Protein AF-A0A2N4X3F3-F1 (afdb_monomer)

Solvent-accessible surface area (backbone atoms only — not comparable to full-atom values): 10655 Å² total; per-residue (Å²): 96,74,66,53,30,53,47,54,53,45,31,63,73,73,42,56,70,71,59,26,48,58,53,49,62,61,39,49,72,45,78,45,81,55,84,56,32,36,39,39,33,27,33,58,59,38,48,22,66,72,35,61,45,91,60,77,89,58,96,71,61,59,76,45,78,48,76,43,62,30,48,74,45,71,59,85,96,44,82,40,84,42,68,65,48,93,80,38,73,82,55,69,30,78,59,50,62,68,52,47,48,50,54,54,51,6,47,50,48,42,50,54,46,68,78,37,74,93,54,52,68,61,54,52,9,61,76,68,77,43,56,47,72,59,47,53,43,27,42,56,59,50,63,56,44,70,66,58,54,51,25,43,70,59,14,59,54,52,90,85,72,44,64,67,57,65,67,66,49,88,76,57,88,51,51,71,56,37,25,55,76,68,62,73,105

Mean predicted aligned error: 14.97 Å

Nearest PDB structures (foldseek):
  7ol9-assembly1_A  TM=6.732E-01  e=1.897E-01  Bacillus subtilis subsp. subtilis str. 168
  7ng0-assembly1_A-2  TM=6.731E-01  e=3.148E-01  Geobacillus thermoleovorans CCB_US3_UF5
  6jsd-assembly1_B  TM=4.118E-01  e=6.546E-01  Corynebacterium glutamicum ATCC 13032

pLDDT: mean 80.9, std 14.33, range [41.62, 96.62]

Foldseek 3Di:
DVVQLVVLVVCCVPNDPVSVVVLVVQFFPDWDDDQFKIKTKGWPVSSCVSSVHPDDPDVCTDIDIDMFTWHFADDDPDTDIHTQDPVRVQVLAPQPVVLLVLLVVLLVLVVLCVVCVPDDLCRSCVVVVHDSLQSVLSPLSPLADVVQNVCNRSRNFDRPQDPCLSSVDPRDNDNVVNCVSRVND

Secondary structure (DSSP, 8-state):
-HHHHHHHHHHHHHS-HHHHHHHHHHH-SEEEE-SSEEEEEEEHHHHHHHHT------S---EEEEEEE-EEEEETTEEEEE---TTGGG--S---HHHHHHHHHHHHHHHHHHH-TTS-HHHHHHHTT--HHHHHHHHHHTT--HHHHHHHHTT-PPTT--HHHHHHS---SSHHHHHHHHT--

Sequence (185 aa):
MLYDAVRHANELRTGRPAQRLSLIVKLVERIELGAEDIRIRTSTSRLAATFDLEAASDAKSEPIDLTCPSTKVWHGRQLRLVIPGPVARAQLGHRDLKLINLIREAHAARRLAIVNPDKTISDLARMSGRCRNRLARYLKVSSLAPDIVTAILQGRQPIGFSITQLLGANLPLCWQEQRRLLGFA

Structure (mmCIF, N/CA/C/O backbone):
data_AF-A0A2N4X3F3-F1
#
_entry.id   AF-A0A2N4X3F3-F1
#
loop_
_atom_site.group_PDB
_atom_site.id
_atom_site.type_symbol
_atom_site.label_atom_id
_atom_site.label_alt_id
_atom_site.label_comp_id
_atom_site.label_asym_id
_atom_site.label_entity_id
_atom_site.label_seq_id
_atom_site.pdbx_PDB_ins_code
_atom_site.Cartn_x
_atom_site.Cartn_y
_atom_site.Cartn_z
_atom_site.occupancy
_atom_site.B_iso_or_equiv
_atom_site.auth_seq_id
_atom_site.auth_comp_id
_atom_site.auth_asym_id
_atom_site.auth_atom_id
_atom_site.pdbx_PDB_model_num
ATOM 1 N N . MET A 1 1 ? -33.145 17.923 37.032 1.00 53.19 1 MET A N 1
ATOM 2 C CA . MET A 1 1 ? -33.603 16.557 36.683 1.00 53.19 1 MET A CA 1
ATOM 3 C C . MET A 1 1 ? -33.455 16.298 35.179 1.00 53.19 1 MET A C 1
ATOM 5 O O . MET A 1 1 ? -32.338 16.035 34.766 1.00 53.19 1 MET A O 1
ATOM 9 N N . LEU A 1 2 ? -34.468 16.466 34.310 1.00 60.50 2 LEU A N 1
ATOM 10 C CA . LEU A 1 2 ? -34.309 16.188 32.857 1.00 60.50 2 LEU A CA 1
ATOM 11 C C . LEU A 1 2 ? -33.302 17.111 32.137 1.00 60.50 2 LEU A C 1
ATOM 13 O O . LEU A 1 2 ? -32.659 16.701 31.173 1.00 60.50 2 LEU A O 1
ATOM 17 N N . TYR A 1 3 ? -33.141 18.347 32.616 1.00 65.31 3 TYR A N 1
ATOM 18 C CA . TYR A 1 3 ? -32.224 19.332 32.032 1.00 65.31 3 TYR A CA 1
ATOM 19 C C . TYR A 1 3 ? -30.745 18.915 32.146 1.00 65.31 3 TYR A C 1
ATOM 21 O O . TYR A 1 3 ? -29.982 19.074 31.193 1.00 65.31 3 TYR A O 1
ATOM 29 N N . ASP A 1 4 ? -30.348 18.319 33.273 1.00 69.00 4 ASP A N 1
ATOM 30 C CA . ASP A 1 4 ? -28.967 17.880 33.512 1.00 69.00 4 ASP A CA 1
ATOM 31 C C . ASP A 1 4 ? -28.619 16.626 32.706 1.00 69.00 4 ASP A C 1
ATOM 33 O O . ASP A 1 4 ? -27.537 16.550 32.123 1.00 69.00 4 ASP A O 1
ATOM 37 N N . ALA A 1 5 ? -29.565 15.694 32.560 1.00 68.12 5 ALA A N 1
ATOM 38 C CA . ALA A 1 5 ? -29.409 14.535 31.684 1.00 68.12 5 ALA A CA 1
ATOM 39 C C . ALA A 1 5 ? -29.213 14.955 30.214 1.00 68.12 5 ALA A C 1
ATOM 41 O O . ALA A 1 5 ? -28.307 14.465 29.536 1.00 68.12 5 ALA A O 1
ATOM 42 N N . VAL A 1 6 ? -30.001 15.924 29.730 1.00 75.19 6 VAL A N 1
ATOM 43 C CA . VAL A 1 6 ? -29.854 16.486 28.375 1.00 75.19 6 VAL A CA 1
ATOM 44 C C . VAL A 1 6 ? -28.532 17.246 28.220 1.00 75.19 6 VAL A C 1
ATOM 46 O O . VAL A 1 6 ? -27.901 17.164 27.161 1.00 75.19 6 VAL A O 1
ATOM 49 N N . ARG A 1 7 ? -28.067 17.952 29.260 1.00 77.62 7 ARG A N 1
ATOM 50 C CA . ARG A 1 7 ? -26.755 18.616 29.260 1.00 77.62 7 ARG A CA 1
ATOM 51 C C . ARG A 1 7 ? -25.626 17.600 29.107 1.00 77.62 7 ARG A C 1
ATOM 53 O O . ARG A 1 7 ? -24.838 17.721 28.174 1.00 77.62 7 ARG A O 1
ATOM 60 N N . HIS A 1 8 ? -25.587 16.571 29.948 1.00 77.56 8 HIS A N 1
ATOM 61 C CA . HIS A 1 8 ? -24.576 15.512 29.886 1.00 77.56 8 HIS A CA 1
ATOM 62 C C . HIS A 1 8 ? -24.634 14.724 28.560 1.00 77.56 8 HIS A C 1
ATOM 64 O O . HIS A 1 8 ? -23.595 14.376 27.995 1.00 77.56 8 HIS A O 1
ATOM 70 N N . ALA A 1 9 ? -25.827 14.489 28.002 1.00 74.50 9 ALA A N 1
ATOM 71 C CA . ALA A 1 9 ? -25.979 13.867 26.684 1.00 74.50 9 ALA A CA 1
ATOM 72 C C . ALA A 1 9 ? -25.412 14.751 25.554 1.00 74.50 9 ALA A C 1
ATOM 74 O O . ALA A 1 9 ? -24.720 14.264 24.655 1.00 74.50 9 ALA A O 1
ATOM 75 N N . ASN A 1 10 ? -25.645 16.066 25.609 1.00 77.50 10 ASN A N 1
ATOM 76 C CA . ASN A 1 10 ? -25.036 17.009 24.672 1.00 77.50 10 ASN A CA 1
ATOM 77 C C . ASN A 1 10 ? -23.520 17.127 24.873 1.00 77.50 10 ASN A C 1
ATOM 79 O O . ASN A 1 10 ? -22.785 17.200 23.890 1.00 77.50 10 ASN A O 1
ATOM 83 N N . GLU A 1 11 ? 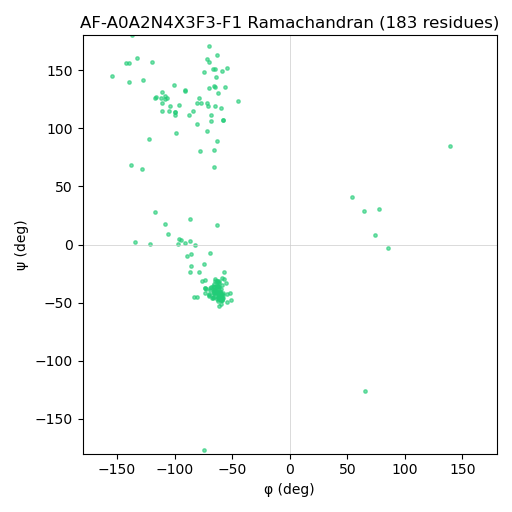-23.028 17.069 26.109 1.00 80.38 11 GLU A N 1
ATOM 84 C CA . GLU A 1 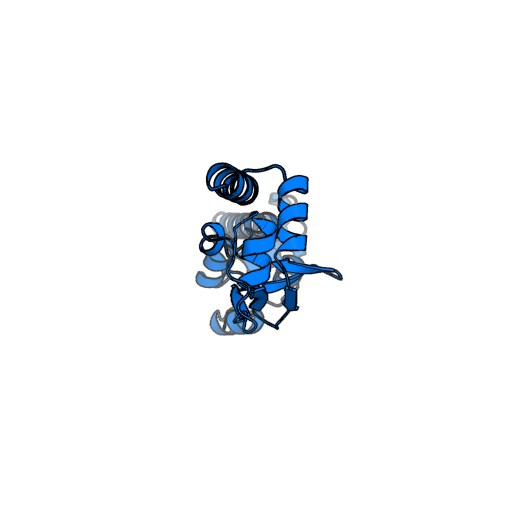11 ? -21.593 17.029 26.398 1.00 80.38 11 GLU A CA 1
ATOM 85 C C . GLU A 1 11 ? -20.930 15.793 25.780 1.00 80.38 11 GLU A C 1
ATOM 87 O O . GLU A 1 11 ? -19.874 15.921 25.165 1.00 80.38 11 GLU A O 1
ATOM 92 N N . LEU A 1 12 ? -21.568 14.619 25.825 1.00 78.25 12 LEU A N 1
ATOM 93 C CA . LEU A 1 12 ? -21.074 13.420 25.136 1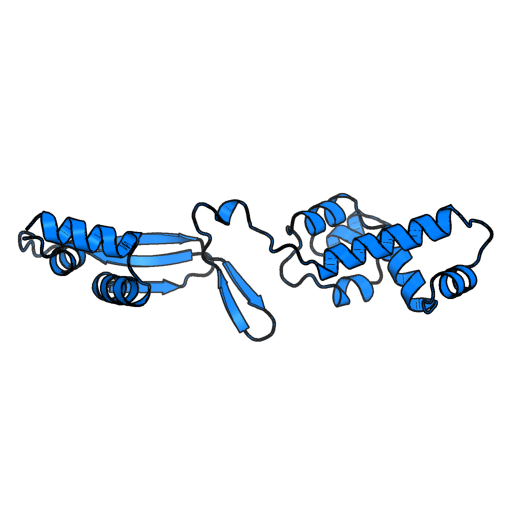.00 78.25 12 LEU A CA 1
ATOM 94 C C . LEU A 1 12 ? -21.024 13.579 23.611 1.00 78.25 12 LEU A C 1
ATOM 96 O O . LEU A 1 12 ? -20.098 13.063 22.972 1.00 78.25 12 LEU A O 1
ATOM 100 N N . ARG A 1 13 ? -21.996 14.295 23.029 1.00 76.56 13 ARG A N 1
ATOM 101 C CA . ARG A 1 13 ? -22.134 14.474 21.576 1.00 76.56 13 ARG A CA 1
ATOM 102 C C . ARG A 1 13 ? -21.204 15.550 21.011 1.00 76.56 13 ARG A C 1
ATOM 104 O O . ARG A 1 13 ? -20.581 15.325 19.977 1.00 76.56 13 ARG A O 1
ATOM 111 N N . THR A 1 14 ? -21.112 16.703 21.669 1.00 77.62 14 THR A N 1
ATOM 112 C CA . THR A 1 14 ? -20.444 17.910 21.143 1.00 77.62 14 THR A CA 1
ATOM 113 C C . THR A 1 14 ? -19.518 18.600 22.148 1.00 77.62 14 THR A C 1
ATOM 115 O O . THR A 1 14 ? -18.949 19.641 21.830 1.00 77.62 14 THR A O 1
ATOM 118 N N . GLY A 1 15 ? -19.358 18.060 23.359 1.00 77.81 15 GLY A N 1
ATOM 119 C CA . GLY A 1 15 ? -18.494 18.632 24.393 1.00 77.81 15 GLY A CA 1
ATOM 120 C C . GLY A 1 15 ? -17.001 18.521 24.079 1.00 77.81 15 GLY A C 1
ATOM 121 O O . GLY A 1 15 ? -16.570 17.837 23.142 1.00 77.81 15 GLY A O 1
ATOM 122 N N . ARG A 1 16 ? -16.172 19.188 24.891 1.00 80.50 16 ARG A N 1
ATOM 123 C CA . ARG A 1 16 ? -14.711 19.143 24.725 1.00 80.50 16 ARG A CA 1
ATOM 124 C C . ARG A 1 16 ? -14.184 17.721 24.975 1.00 80.50 16 ARG A C 1
ATOM 126 O O . ARG A 1 16 ? -14.746 17.012 25.811 1.00 80.50 16 ARG A O 1
ATOM 133 N N . PRO A 1 17 ? -13.068 17.307 24.343 1.00 78.88 17 PRO A N 1
ATOM 134 C CA . PRO A 1 17 ? -12.524 15.955 24.501 1.00 78.88 17 PRO A CA 1
ATOM 135 C C . PRO A 1 17 ? -12.326 15.516 25.961 1.00 78.88 17 PRO A C 1
ATOM 137 O O . PRO A 1 17 ? -12.693 14.401 26.315 1.00 78.88 17 PRO A O 1
ATOM 140 N N . ALA A 1 18 ? -11.820 16.403 26.824 1.00 78.25 18 ALA A N 1
ATOM 141 C CA . ALA A 1 18 ? -11.609 16.108 28.244 1.00 78.25 18 ALA A CA 1
ATOM 142 C C . ALA A 1 18 ? -12.921 15.846 29.012 1.00 78.25 18 ALA A C 1
ATOM 144 O O . ALA A 1 18 ? -12.991 14.933 29.831 1.00 78.25 18 ALA A O 1
ATOM 145 N N . GLN A 1 19 ? -13.975 16.611 28.712 1.00 77.00 19 GLN A N 1
ATOM 146 C CA . GLN A 1 19 ? -15.295 16.461 29.339 1.00 77.00 19 GLN A CA 1
ATOM 147 C C . GLN A 1 19 ? -15.969 15.165 28.877 1.00 77.00 19 GLN A C 1
ATOM 149 O O . GLN A 1 19 ? -16.469 14.394 29.694 1.00 77.00 19 GLN A O 1
ATOM 154 N N . ARG A 1 20 ? -15.883 14.870 27.573 1.00 81.50 20 ARG A N 1
ATOM 155 C CA . ARG A 1 20 ? -16.368 13.613 26.989 1.00 81.50 20 ARG A CA 1
ATOM 156 C C . ARG A 1 20 ? -15.691 12.401 27.614 1.00 81.50 20 ARG A C 1
ATOM 158 O O . ARG A 1 20 ? -16.376 11.465 28.005 1.00 81.50 20 ARG A O 1
ATOM 165 N N . LEU A 1 21 ? -14.363 12.427 27.740 1.00 81.25 21 LEU A N 1
ATOM 166 C CA . LEU A 1 21 ? -13.603 11.344 28.365 1.00 81.25 21 LEU A CA 1
ATOM 167 C C . LEU A 1 21 ? -14.015 11.124 29.821 1.00 81.25 21 LEU A C 1
ATOM 169 O O . LEU A 1 21 ? -14.214 9.981 30.216 1.00 81.25 21 LEU A O 1
ATOM 173 N N . SER A 1 22 ? -14.204 12.196 30.596 1.00 84.06 22 SER A N 1
ATOM 174 C CA . SER A 1 22 ? -14.655 12.087 31.988 1.00 84.06 22 SER A CA 1
ATOM 175 C C . SER A 1 22 ? -16.012 11.383 32.109 1.00 84.06 22 SER A C 1
ATOM 177 O O . SER A 1 22 ? -16.173 10.516 32.967 1.00 84.06 22 SER A O 1
ATOM 179 N N . LEU A 1 23 ? -16.966 11.698 31.226 1.00 83.62 23 LEU A N 1
ATOM 180 C CA . LEU A 1 23 ? -18.273 11.035 31.196 1.00 83.62 23 LEU A CA 1
ATOM 181 C C . LEU A 1 23 ? -18.173 9.582 30.713 1.00 83.62 23 LEU A C 1
ATOM 183 O O . LEU A 1 23 ? -18.745 8.692 31.333 1.00 83.62 23 LEU A O 1
ATOM 187 N N . ILE A 1 24 ? -17.402 9.315 29.654 1.00 85.88 24 ILE A N 1
ATOM 188 C CA . ILE A 1 24 ? -17.208 7.956 29.120 1.00 85.88 24 ILE A CA 1
ATOM 189 C C . ILE A 1 24 ? -16.601 7.033 30.182 1.00 85.88 24 ILE A C 1
ATOM 191 O O . ILE A 1 24 ? -17.080 5.918 30.358 1.00 85.88 24 ILE A O 1
ATOM 195 N N . VAL A 1 25 ? -15.597 7.492 30.932 1.00 85.94 25 VAL A N 1
ATOM 196 C CA . VAL A 1 25 ? -14.957 6.688 31.990 1.00 85.94 25 VAL A CA 1
ATOM 197 C C . VAL A 1 25 ? -15.947 6.288 33.089 1.00 85.94 25 VAL A C 1
ATOM 199 O O . VAL A 1 25 ? -15.829 5.198 33.638 1.00 85.94 25 VAL A O 1
ATOM 202 N N . LYS A 1 26 ? -16.943 7.127 33.395 1.00 85.25 26 LYS A N 1
ATOM 203 C CA . LYS A 1 26 ? -17.992 6.801 34.379 1.00 85.25 26 LYS A CA 1
ATOM 204 C C . LYS A 1 26 ? -18.997 5.775 33.842 1.00 85.25 26 LYS A C 1
ATOM 206 O O . LYS A 1 26 ? -19.440 4.895 34.583 1.00 85.25 26 LYS A O 1
ATOM 211 N N . LEU A 1 27 ? -19.325 5.878 32.553 1.00 86.50 27 LEU A N 1
ATOM 212 C CA . LEU A 1 27 ? -20.296 5.020 31.872 1.00 86.50 27 LEU A CA 1
ATOM 213 C C . LEU A 1 27 ? -19.779 3.607 31.620 1.00 86.50 27 LEU A C 1
ATOM 215 O O . LEU A 1 27 ? -20.541 2.645 31.689 1.00 86.50 27 LEU A O 1
ATOM 219 N N . VAL A 1 28 ? -18.502 3.481 31.285 1.00 88.12 28 VAL A N 1
ATOM 220 C CA . VAL A 1 28 ? -17.916 2.210 30.875 1.00 88.12 28 VAL A CA 1
ATOM 221 C C . VAL A 1 28 ? -17.663 1.332 32.096 1.00 88.12 28 VAL A C 1
ATOM 223 O O . VAL A 1 28 ? -16.914 1.692 32.999 1.00 88.12 28 VAL A O 1
ATOM 226 N N . GLU A 1 29 ? -18.268 0.150 32.106 1.00 87.12 29 GLU A N 1
ATOM 227 C CA . GLU A 1 29 ? -17.975 -0.888 33.091 1.00 87.12 29 GLU A CA 1
ATOM 228 C C . GLU A 1 29 ? -16.741 -1.692 32.678 1.00 87.12 29 GLU A C 1
ATOM 230 O O . GLU A 1 29 ? -15.852 -1.946 33.489 1.00 87.12 29 GLU A O 1
ATOM 235 N N . ARG A 1 30 ? -16.675 -2.082 31.401 1.00 84.88 30 ARG A N 1
ATOM 236 C CA . ARG A 1 30 ? -15.587 -2.895 30.858 1.00 84.88 30 ARG A CA 1
ATOM 237 C C . ARG A 1 30 ? -15.422 -2.657 29.364 1.00 84.88 30 ARG A C 1
ATOM 239 O O . ARG A 1 30 ? -16.404 -2.468 28.650 1.00 84.88 30 ARG A O 1
ATOM 246 N N . ILE A 1 31 ? -14.177 -2.703 28.895 1.00 85.38 31 ILE A N 1
ATOM 247 C CA . ILE A 1 31 ? -13.835 -2.699 27.469 1.00 85.38 31 ILE A CA 1
ATOM 248 C C . ILE A 1 31 ? -13.136 -4.014 27.150 1.00 85.38 31 ILE A C 1
ATOM 250 O O . ILE A 1 31 ? -12.135 -4.353 27.779 1.00 85.38 31 ILE A O 1
ATOM 254 N N . GLU A 1 32 ? -13.643 -4.733 26.157 1.00 84.81 32 GLU A N 1
ATOM 255 C CA . GLU A 1 32 ? -13.025 -5.936 25.615 1.00 84.81 32 GLU A CA 1
ATOM 256 C C . GLU A 1 32 ? -12.538 -5.661 24.196 1.00 84.81 32 GLU A C 1
ATOM 258 O O . GLU A 1 32 ? -13.289 -5.188 23.342 1.00 84.81 32 GLU A O 1
ATOM 263 N N . LEU A 1 33 ? -11.259 -5.944 23.957 1.00 79.38 33 LEU A N 1
ATOM 264 C CA . LEU A 1 33 ? -10.629 -5.807 22.649 1.00 79.38 33 LEU A CA 1
ATOM 265 C C . LEU A 1 33 ? -10.582 -7.184 21.981 1.00 79.38 33 LEU A C 1
ATOM 267 O O . LEU A 1 33 ? -9.658 -7.964 22.225 1.00 79.38 33 LEU A O 1
ATOM 271 N N . GLY A 1 34 ? -11.564 -7.483 21.134 1.00 73.69 34 GLY A N 1
ATOM 272 C CA . GLY A 1 34 ? -11.564 -8.679 20.298 1.00 73.69 34 GLY A CA 1
ATOM 273 C C . GLY A 1 34 ? -10.594 -8.564 19.122 1.00 73.69 34 GLY A C 1
ATOM 274 O O . GLY A 1 34 ? -9.824 -7.606 19.011 1.00 73.69 34 GLY A O 1
ATOM 275 N N . ALA A 1 35 ? -10.559 -9.580 18.257 1.00 69.38 35 ALA A N 1
ATOM 276 C CA . ALA A 1 35 ? -9.720 -9.559 17.054 1.00 69.38 35 ALA A CA 1
ATOM 277 C C . ALA A 1 35 ? -10.206 -8.501 16.049 1.00 69.38 35 ALA A C 1
ATOM 279 O O . ALA A 1 35 ? -9.403 -7.688 15.597 1.00 69.38 35 ALA A O 1
ATOM 280 N N . GLU A 1 36 ? -11.521 -8.476 15.811 1.00 71.38 36 GLU A N 1
ATOM 281 C CA . GLU A 1 36 ? -12.196 -7.648 14.800 1.00 71.38 36 GLU A CA 1
ATOM 282 C C . GLU A 1 36 ? -13.255 -6.704 15.403 1.00 71.38 36 GLU A C 1
ATOM 284 O O . GLU A 1 36 ? -13.930 -5.962 14.688 1.00 71.38 36 GLU A O 1
ATOM 289 N N . ASP A 1 37 ? -13.438 -6.716 16.725 1.00 76.50 37 ASP A N 1
ATOM 290 C CA . ASP A 1 37 ? -14.452 -5.926 17.420 1.00 76.50 37 ASP A CA 1
ATOM 291 C C . ASP A 1 37 ? -13.927 -5.334 18.734 1.00 76.50 37 ASP A C 1
ATOM 293 O O . ASP A 1 37 ? -12.957 -5.800 19.335 1.00 76.50 37 ASP A O 1
ATOM 297 N N . ILE A 1 38 ? -14.568 -4.252 19.162 1.00 83.06 38 ILE A N 1
ATOM 298 C CA . ILE A 1 38 ? -14.458 -3.717 20.514 1.00 83.06 38 ILE A CA 1
ATOM 299 C C . ILE A 1 38 ? -15.844 -3.833 21.124 1.00 83.06 38 ILE A C 1
ATOM 301 O O . ILE A 1 38 ? -16.824 -3.346 20.551 1.00 83.06 38 ILE A O 1
ATOM 305 N N . ARG A 1 39 ? -15.917 -4.457 22.297 1.00 84.88 39 ARG A N 1
ATOM 306 C CA . ARG A 1 39 ? -17.144 -4.529 23.089 1.00 84.88 39 ARG A CA 1
ATOM 307 C C . ARG A 1 39 ? -16.996 -3.641 24.302 1.00 84.88 39 ARG A C 1
ATOM 309 O O . ARG A 1 39 ? -16.035 -3.755 25.058 1.00 84.88 39 ARG A O 1
ATOM 316 N N . ILE A 1 40 ? -17.940 -2.734 24.467 1.00 88.00 40 ILE A N 1
ATOM 317 C CA . ILE A 1 40 ? -18.031 -1.844 25.613 1.00 88.00 40 ILE A CA 1
ATOM 318 C C . ILE A 1 40 ? -19.256 -2.282 26.397 1.00 88.00 40 ILE A C 1
ATOM 320 O O . ILE A 1 40 ? -20.376 -2.164 25.905 1.00 88.00 40 ILE A O 1
ATOM 324 N N . ARG A 1 41 ? -19.036 -2.768 27.614 1.00 87.38 41 ARG A N 1
ATOM 325 C CA . ARG A 1 41 ? -20.111 -3.096 28.543 1.00 87.38 41 ARG A CA 1
ATOM 326 C C . ARG A 1 41 ? -20.421 -1.889 29.411 1.00 87.38 41 ARG A C 1
ATOM 328 O O . ARG A 1 41 ? -19.516 -1.245 29.952 1.00 87.38 41 ARG A O 1
ATOM 335 N N . THR A 1 42 ? -21.701 -1.594 29.541 1.00 88.50 42 THR A N 1
ATOM 336 C CA . THR A 1 42 ? -22.260 -0.643 30.500 1.00 88.50 42 THR A CA 1
ATOM 337 C C . THR A 1 42 ? -23.514 -1.255 31.121 1.00 88.50 42 THR A C 1
ATOM 339 O O . THR A 1 42 ? -23.884 -2.381 30.799 1.00 88.50 42 THR A O 1
ATOM 342 N N . SER A 1 43 ? -24.169 -0.542 32.024 1.00 86.81 43 SER A N 1
ATOM 343 C CA . SER A 1 43 ? -25.379 -1.014 32.688 1.00 86.81 43 SER A CA 1
ATOM 344 C C . SER A 1 43 ? -26.356 0.139 32.887 1.00 86.81 43 SER A C 1
ATOM 346 O O . SER A 1 43 ? -25.962 1.312 32.916 1.00 86.81 43 SER A O 1
ATOM 348 N N . THR A 1 44 ? -27.643 -0.178 33.013 1.00 82.00 44 THR A N 1
ATOM 349 C CA . THR A 1 44 ? -28.697 0.832 33.200 1.00 82.00 44 THR A CA 1
ATOM 350 C C . THR A 1 44 ? -28.465 1.660 34.465 1.00 82.00 44 THR A C 1
ATOM 352 O O . THR A 1 44 ? -28.606 2.881 34.437 1.00 82.00 44 THR A O 1
ATOM 355 N N . SER A 1 45 ? -27.996 1.029 35.542 1.00 81.62 45 SER A N 1
ATOM 356 C CA . SER A 1 45 ? -27.625 1.707 36.790 1.00 81.62 45 SER A CA 1
ATOM 357 C C . SER A 1 45 ? -26.464 2.698 36.630 1.00 81.62 45 SER A C 1
ATOM 359 O O . SER A 1 45 ? -26.515 3.792 37.190 1.00 81.62 45 SER A O 1
ATOM 361 N N . ARG A 1 46 ? -25.433 2.374 35.835 1.00 81.81 46 ARG A N 1
ATOM 362 C CA . ARG A 1 46 ? -24.309 3.294 35.557 1.00 81.81 46 ARG A CA 1
ATOM 363 C C . ARG A 1 46 ? -24.722 4.476 34.694 1.00 81.81 46 ARG A C 1
ATOM 365 O O . ARG A 1 46 ? -24.268 5.596 34.939 1.00 81.81 46 ARG A O 1
ATOM 372 N N . LEU A 1 47 ? -25.574 4.235 33.699 1.00 82.12 47 LEU A N 1
ATOM 373 C CA . LEU A 1 47 ? -26.168 5.298 32.891 1.00 82.12 47 LEU A CA 1
ATOM 374 C C . LEU A 1 47 ? -26.959 6.248 33.791 1.00 82.12 47 LEU A C 1
ATOM 376 O O . LEU A 1 47 ? -26.699 7.448 33.781 1.00 82.12 47 LEU A O 1
ATOM 380 N N . ALA A 1 48 ? -27.847 5.710 34.626 1.00 80.56 48 ALA A N 1
ATOM 381 C CA . ALA A 1 48 ? -28.663 6.510 35.526 1.00 80.56 48 ALA A CA 1
ATOM 382 C C . ALA A 1 48 ? -27.827 7.339 36.509 1.00 80.56 48 ALA A C 1
ATOM 384 O O . ALA A 1 48 ? -28.017 8.549 36.591 1.00 80.56 48 ALA A O 1
ATOM 385 N N . ALA A 1 49 ? -26.829 6.727 37.154 1.00 81.44 49 ALA A N 1
ATOM 386 C CA . ALA A 1 49 ? -25.918 7.430 38.055 1.00 81.44 49 ALA A CA 1
ATOM 387 C C . ALA A 1 49 ? -25.099 8.525 37.348 1.00 81.44 49 ALA A C 1
ATOM 389 O O . ALA A 1 49 ? -24.817 9.568 37.930 1.00 81.44 49 ALA A O 1
ATOM 390 N N . THR A 1 50 ? -24.706 8.312 36.088 1.00 80.88 50 THR A N 1
ATOM 391 C CA . THR A 1 50 ? -23.918 9.305 35.336 1.00 80.88 50 THR A CA 1
ATOM 392 C C . THR A 1 50 ? -24.773 10.473 34.849 1.00 80.88 50 THR A C 1
ATOM 394 O O . THR A 1 50 ? -24.276 11.593 34.741 1.00 80.88 50 THR A O 1
ATOM 397 N N . PHE A 1 51 ? -26.050 1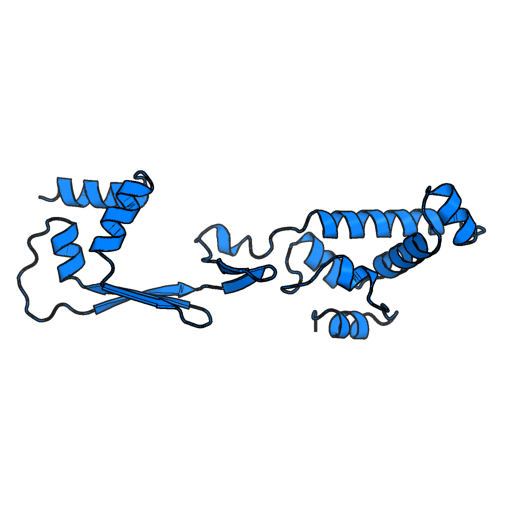0.223 34.555 1.00 79.62 51 PHE A N 1
ATOM 398 C CA . PHE A 1 51 ? -26.990 11.231 34.066 1.00 79.62 51 PHE A CA 1
ATOM 399 C C . PHE A 1 51 ? -27.860 11.860 35.159 1.00 79.62 51 PHE A C 1
ATOM 401 O O . PHE A 1 51 ? -28.711 12.680 34.822 1.00 79.62 51 PHE A O 1
ATOM 408 N N . ASP A 1 52 ? -27.616 11.519 36.427 1.00 75.62 52 ASP A N 1
ATOM 409 C CA . ASP A 1 52 ? -28.389 11.980 37.587 1.00 75.62 52 ASP A CA 1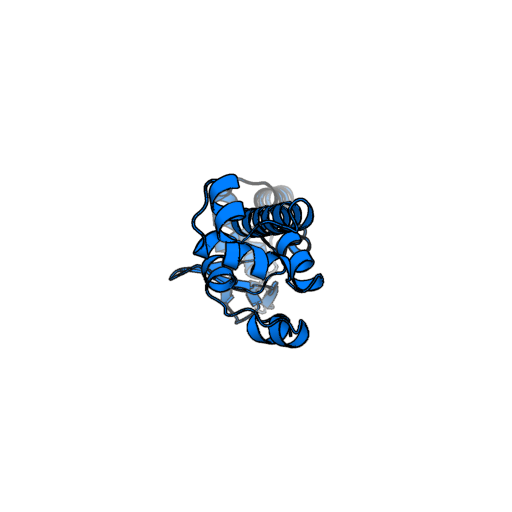
ATOM 410 C C . ASP A 1 52 ? -29.895 11.696 37.427 1.00 75.62 52 ASP A C 1
ATOM 412 O O . ASP A 1 52 ? -30.769 12.523 37.688 1.00 75.62 52 ASP A O 1
ATOM 416 N N . LEU A 1 53 ? -30.191 10.510 36.888 1.00 73.31 53 LEU A N 1
ATOM 417 C CA . LEU A 1 53 ? -31.545 9.997 36.753 1.00 73.31 53 LEU A CA 1
ATOM 418 C C . LEU A 1 53 ? -31.871 9.195 38.012 1.00 73.31 53 LEU A C 1
ATOM 420 O O . LEU A 1 53 ? -31.096 8.319 38.400 1.00 73.31 53 LEU A O 1
ATOM 424 N N . GLU A 1 54 ? -33.039 9.443 38.605 1.00 65.81 54 GLU A N 1
ATOM 425 C CA . GLU A 1 54 ? -33.619 8.554 39.614 1.00 65.81 54 GLU A CA 1
ATOM 426 C C . GLU A 1 54 ? -33.970 7.217 38.947 1.00 65.81 54 GLU A C 1
ATOM 428 O O . GLU A 1 54 ? -35.096 6.978 38.515 1.00 65.81 54 GLU A O 1
ATOM 433 N N . ALA A 1 55 ? -32.981 6.339 38.789 1.00 56.72 55 ALA A N 1
ATOM 434 C CA . ALA A 1 55 ? -33.266 4.945 38.516 1.00 56.72 55 ALA A CA 1
ATOM 435 C C . ALA A 1 55 ? -33.811 4.339 39.801 1.00 56.72 55 ALA A C 1
ATOM 437 O O . ALA A 1 55 ? -33.132 4.336 40.831 1.00 56.72 55 ALA A O 1
ATOM 438 N N . ALA A 1 56 ? -35.028 3.801 39.716 1.00 52.50 56 ALA A N 1
ATOM 439 C CA . ALA A 1 56 ? -35.509 2.834 40.682 1.00 52.50 56 ALA A CA 1
ATOM 440 C C . ALA A 1 56 ? -34.380 1.826 40.925 1.00 52.50 56 ALA A C 1
ATOM 442 O O . ALA A 1 56 ? -33.819 1.269 39.978 1.00 52.50 56 ALA A O 1
ATOM 443 N N . SER A 1 57 ? -33.993 1.694 42.191 1.00 53.38 57 SER A N 1
ATOM 444 C CA . SER A 1 57 ? -32.952 0.796 42.679 1.00 53.38 57 SER A CA 1
ATOM 445 C C . SER A 1 57 ? -33.380 -0.658 42.470 1.00 53.38 57 SER A C 1
ATOM 447 O O . SER A 1 57 ? -33.626 -1.383 43.430 1.00 53.38 57 SER A O 1
ATOM 449 N N . ASP A 1 58 ? -33.491 -1.096 41.221 1.00 51.59 58 ASP A N 1
ATOM 450 C CA . ASP A 1 58 ? -33.755 -2.483 40.905 1.00 51.59 58 ASP A CA 1
ATOM 451 C C . ASP A 1 58 ? -32.427 -3.226 40.909 1.00 51.59 58 ASP A C 1
ATOM 453 O O . ASP A 1 58 ? -31.524 -2.993 40.102 1.00 51.59 58 ASP A O 1
ATOM 457 N N . ALA A 1 59 ? -32.321 -4.148 41.861 1.00 53.12 59 ALA A N 1
ATOM 458 C CA . ALA A 1 59 ? -31.171 -4.995 42.155 1.00 53.12 59 ALA A CA 1
ATOM 459 C C . ALA A 1 59 ? -30.777 -5.962 41.009 1.00 53.12 59 ALA A C 1
ATOM 461 O O . ALA A 1 59 ? -30.035 -6.918 41.225 1.00 53.12 59 ALA A O 1
ATOM 462 N N . LYS A 1 60 ? -31.257 -5.722 39.783 1.00 58.66 60 LYS A N 1
ATOM 463 C CA . LYS A 1 60 ? -30.957 -6.458 38.550 1.00 58.66 60 LYS A CA 1
ATOM 464 C C . LYS A 1 60 ? -30.757 -5.473 37.394 1.00 58.66 60 LYS A C 1
ATOM 466 O O . LYS A 1 60 ? -31.566 -5.385 36.480 1.00 58.66 60 LYS A O 1
ATOM 471 N N . SER A 1 61 ? -29.673 -4.706 37.450 1.00 65.94 61 SER A N 1
ATOM 472 C CA . SER A 1 61 ? -29.236 -3.884 36.318 1.00 65.94 61 SER A CA 1
ATOM 473 C C . SER A 1 61 ? -28.746 -4.810 35.200 1.00 65.94 61 SER A C 1
ATOM 475 O O . SER A 1 61 ? -27.697 -5.441 35.341 1.00 65.94 61 SER A O 1
ATOM 477 N N . GLU A 1 62 ? -29.528 -4.955 34.127 1.00 75.88 62 GLU A N 1
ATOM 478 C CA . GLU A 1 62 ? -29.132 -5.754 32.965 1.00 75.88 62 GLU A CA 1
ATOM 479 C C . GLU A 1 62 ? -27.927 -5.114 32.247 1.00 75.88 62 GLU A C 1
ATOM 481 O O . GLU A 1 62 ? -27.884 -3.887 32.067 1.00 75.88 62 GLU A O 1
ATOM 486 N N . PRO A 1 63 ? -26.927 -5.917 31.838 1.00 82.31 63 PRO A N 1
ATOM 487 C CA . PRO A 1 63 ? -25.775 -5.415 31.107 1.00 82.31 63 PRO A CA 1
ATOM 488 C C . PRO A 1 63 ? -26.178 -4.998 29.689 1.00 82.31 63 PRO A C 1
ATOM 490 O O . PRO A 1 63 ? -26.856 -5.726 28.968 1.00 82.31 63 PRO A O 1
ATOM 493 N N . ILE A 1 64 ? -25.705 -3.827 29.274 1.00 84.12 64 ILE A N 1
ATOM 494 C CA . ILE A 1 64 ? -25.837 -3.301 27.919 1.00 84.12 64 ILE A CA 1
ATOM 495 C C . ILE A 1 64 ? -24.479 -3.445 27.236 1.00 84.12 64 ILE A C 1
ATOM 497 O O . ILE A 1 64 ? -23.508 -2.786 27.618 1.00 84.12 64 ILE A O 1
ATOM 501 N N . ASP A 1 65 ? -24.425 -4.275 26.197 1.00 85.44 65 ASP A N 1
ATOM 502 C CA . ASP A 1 65 ? -23.220 -4.489 25.399 1.00 85.44 65 ASP A CA 1
ATOM 503 C C . ASP A 1 65 ? -23.284 -3.660 24.104 1.00 85.44 65 ASP A C 1
ATOM 505 O O . ASP A 1 65 ? -24.105 -3.886 23.214 1.00 85.44 65 ASP A O 1
ATOM 509 N N . LEU A 1 66 ? -22.382 -2.686 23.983 1.00 83.31 66 LEU A N 1
ATOM 510 C CA . LEU A 1 66 ? -22.179 -1.891 22.775 1.00 83.31 66 LEU A CA 1
ATOM 511 C C . LEU A 1 66 ? -21.027 -2.496 21.977 1.00 83.31 66 LEU A C 1
ATOM 513 O O . LEU A 1 66 ? -19.897 -2.555 22.458 1.00 83.31 66 LEU A O 1
ATOM 517 N N . THR A 1 67 ? -21.294 -2.917 20.743 1.00 80.75 67 THR A N 1
ATOM 518 C CA . THR A 1 67 ? -20.269 -3.500 19.867 1.00 80.75 67 THR A CA 1
ATOM 519 C C . THR A 1 67 ? -19.958 -2.558 18.717 1.00 80.75 67 THR A C 1
ATOM 521 O O . THR A 1 67 ? -20.866 -2.085 18.031 1.00 80.75 67 THR A O 1
ATOM 524 N N . CYS A 1 68 ? -18.673 -2.309 18.469 1.00 75.44 68 CYS A N 1
ATOM 525 C CA . CYS A 1 68 ? -18.226 -1.647 17.252 1.00 75.44 68 CYS A CA 1
ATOM 526 C C . CYS A 1 68 ? -17.133 -2.465 16.551 1.00 75.44 68 CYS A C 1
ATOM 528 O O . CYS A 1 68 ? -16.279 -3.055 17.217 1.00 75.44 68 CYS A O 1
ATOM 530 N N . PRO A 1 69 ? -17.147 -2.528 15.207 1.00 72.00 69 PRO A N 1
ATOM 531 C CA . PRO A 1 69 ? -16.078 -3.184 14.471 1.00 72.00 69 PRO A CA 1
ATOM 532 C C . PRO A 1 69 ? -14.770 -2.423 14.694 1.00 72.00 69 PRO A C 1
ATOM 534 O O . PRO A 1 69 ? -14.760 -1.192 14.778 1.00 72.00 69 PRO A O 1
ATOM 537 N N . SER A 1 70 ? -13.658 -3.142 14.762 1.00 72.81 70 SER A N 1
ATOM 538 C CA . SER A 1 70 ? -12.333 -2.544 14.863 1.00 72.81 70 SER A CA 1
ATOM 539 C C . SER A 1 70 ? -11.343 -3.303 14.003 1.00 72.81 70 SER A C 1
ATOM 541 O O . SER A 1 70 ? -11.363 -4.526 13.955 1.00 72.81 70 SER A O 1
ATOM 543 N N . THR A 1 71 ? -10.454 -2.576 13.337 1.00 69.44 71 THR A N 1
ATOM 544 C CA . THR A 1 71 ? -9.364 -3.185 12.578 1.00 69.44 71 THR A CA 1
ATOM 545 C C . THR A 1 71 ? -8.052 -2.878 13.278 1.00 69.44 71 THR A C 1
ATOM 547 O O . THR A 1 71 ? -7.683 -1.716 13.477 1.00 69.44 71 THR A O 1
ATOM 550 N N . LYS A 1 72 ? -7.326 -3.931 13.653 1.00 64.44 72 LYS A N 1
ATOM 551 C CA . LYS A 1 72 ? -5.968 -3.836 14.191 1.00 64.44 72 LYS A CA 1
ATOM 552 C C . LYS A 1 72 ? -4.991 -3.669 13.035 1.00 64.44 72 LYS A C 1
ATOM 554 O O . LYS A 1 72 ? -4.678 -4.622 12.330 1.00 64.44 72 LYS A O 1
ATOM 559 N N . VAL A 1 73 ? -4.508 -2.448 12.830 1.00 58.16 73 VAL A N 1
ATOM 560 C CA . VAL A 1 73 ? -3.561 -2.145 11.753 1.00 58.16 73 VAL A CA 1
ATOM 561 C C . VAL A 1 73 ? -2.166 -1.993 12.340 1.00 58.16 73 VAL A C 1
ATOM 563 O O . VAL A 1 73 ? -1.907 -1.112 13.162 1.00 58.16 73 VAL A O 1
ATOM 566 N N . TRP A 1 74 ? -1.248 -2.843 11.894 1.00 54.53 74 TRP A N 1
ATOM 567 C CA . TRP A 1 74 ? 0.171 -2.705 12.200 1.00 54.53 74 TRP A CA 1
ATOM 568 C C . TRP A 1 74 ? 0.795 -1.633 11.307 1.00 54.53 74 TRP A C 1
ATOM 570 O O . TRP A 1 74 ? 0.709 -1.700 10.083 1.00 54.53 74 TRP A O 1
ATOM 580 N N . HIS A 1 75 ? 1.453 -0.649 11.917 1.00 48.53 75 HIS A N 1
ATOM 581 C CA . HIS A 1 75 ? 2.273 0.332 11.213 1.00 48.53 75 HIS A CA 1
ATOM 582 C C . HIS A 1 75 ? 3.702 0.272 11.767 1.00 48.53 75 HIS A C 1
ATOM 584 O O . HIS A 1 75 ? 4.045 0.922 12.758 1.00 48.53 75 HIS A O 1
ATOM 590 N N . GLY A 1 76 ? 4.542 -0.558 11.144 1.00 63.25 76 GLY A N 1
ATOM 591 C CA . GLY A 1 76 ? 5.866 -0.891 11.672 1.00 63.25 76 GLY A CA 1
ATOM 592 C C . GLY A 1 76 ? 5.755 -1.668 12.988 1.00 63.25 76 GLY A C 1
ATOM 593 O O . GLY A 1 76 ? 5.061 -2.676 13.052 1.00 63.25 76 GLY A O 1
ATOM 594 N N . ARG A 1 77 ? 6.417 -1.184 14.049 1.00 52.19 77 ARG A N 1
ATOM 595 C CA . ARG A 1 77 ? 6.373 -1.786 15.401 1.00 52.19 77 ARG A CA 1
ATOM 596 C C . ARG A 1 77 ? 5.207 -1.288 16.269 1.00 52.19 77 ARG A C 1
ATOM 598 O O . ARG A 1 77 ? 5.135 -1.655 17.435 1.00 52.19 77 ARG A O 1
ATOM 605 N N . GLN A 1 78 ? 4.325 -0.437 15.741 1.00 49.19 78 GLN A N 1
ATOM 606 C CA . GLN A 1 78 ? 3.190 0.115 16.487 1.00 49.19 78 GLN A CA 1
ATOM 607 C C . GLN A 1 78 ? 1.872 -0.515 16.028 1.00 49.19 78 GLN A C 1
ATOM 609 O O . GLN A 1 78 ? 1.532 -0.468 14.844 1.00 49.19 78 GLN A O 1
ATOM 614 N N . LEU A 1 79 ? 1.116 -1.058 16.984 1.00 58.94 79 LEU A N 1
ATOM 615 C CA . LEU A 1 79 ? -0.264 -1.494 16.790 1.00 58.94 79 LEU A CA 1
ATOM 616 C C . LEU A 1 79 ? -1.190 -0.274 16.873 1.00 58.94 79 LEU A C 1
ATOM 618 O O . LEU A 1 79 ? -1.213 0.417 17.892 1.00 58.94 79 LEU A O 1
ATOM 622 N N . ARG A 1 80 ? -1.960 -0.004 15.816 1.00 62.91 80 ARG A N 1
ATOM 623 C CA . ARG A 1 80 ? -3.019 1.012 15.820 1.00 62.91 80 ARG A CA 1
ATOM 624 C C . ARG A 1 80 ? -4.384 0.335 15.802 1.00 62.91 80 ARG A C 1
ATOM 626 O O . ARG A 1 80 ? -4.660 -0.494 14.939 1.00 62.91 80 ARG A O 1
ATOM 633 N N . LEU A 1 81 ? -5.238 0.719 16.744 1.00 59.47 81 LEU A N 1
ATOM 634 C CA . LEU A 1 81 ? -6.640 0.316 16.784 1.00 59.47 81 LEU A CA 1
ATOM 635 C C . LEU A 1 81 ? -7.448 1.308 15.940 1.00 59.47 81 LEU A C 1
ATOM 637 O O . LEU A 1 81 ? -7.555 2.482 16.295 1.00 59.47 81 LEU A O 1
ATOM 641 N N . VAL A 1 82 ? -7.971 0.861 14.800 1.00 65.50 82 VAL A N 1
ATOM 642 C CA . VAL A 1 82 ? -8.775 1.698 13.904 1.00 65.50 82 VAL A CA 1
ATOM 643 C C . VAL A 1 82 ? -10.248 1.393 14.146 1.00 65.50 82 VAL A C 1
ATOM 645 O O . VAL A 1 82 ? -10.705 0.289 13.862 1.00 65.50 82 VAL A O 1
ATOM 648 N N . ILE A 1 83 ? -10.986 2.375 14.669 1.00 63.72 83 ILE A N 1
ATOM 649 C CA . ILE A 1 83 ? -12.438 2.296 14.876 1.00 63.72 83 ILE A CA 1
ATOM 650 C C . ILE A 1 83 ? -13.111 3.040 13.715 1.00 63.72 83 ILE A C 1
ATOM 652 O O . ILE A 1 83 ? -12.976 4.266 13.629 1.00 63.72 83 ILE A O 1
ATOM 656 N N . PRO A 1 84 ? -13.813 2.355 12.799 1.00 54.09 84 PRO A N 1
ATOM 657 C CA . PRO A 1 84 ? -14.511 3.015 11.708 1.00 54.09 84 PRO A CA 1
ATOM 658 C C . PRO A 1 84 ? -15.688 3.819 12.276 1.00 54.09 84 PRO A C 1
ATOM 660 O O . PRO A 1 84 ? -16.666 3.256 12.762 1.00 54.09 84 PRO A O 1
ATOM 663 N N . GLY A 1 85 ? -15.620 5.150 12.212 1.00 49.84 85 GLY A N 1
ATOM 664 C CA . GLY A 1 85 ? -16.793 5.996 12.439 1.00 49.84 85 GLY A CA 1
ATOM 665 C C . GLY A 1 85 ? -17.890 5.761 11.381 1.00 49.84 85 GLY A C 1
ATOM 666 O O . GLY A 1 85 ? -17.600 5.242 10.299 1.00 49.84 85 GLY A O 1
ATOM 667 N N . PRO A 1 86 ? -19.142 6.194 11.626 1.00 50.88 86 PRO A N 1
ATOM 668 C CA . PRO A 1 86 ? -20.254 6.023 10.679 1.00 50.88 86 PRO A CA 1
ATOM 669 C C . PRO A 1 86 ? -19.993 6.673 9.307 1.00 50.88 86 PRO A C 1
ATOM 671 O O . PRO A 1 86 ? -20.432 6.150 8.289 1.00 50.88 86 PRO A O 1
ATOM 674 N N . VAL A 1 87 ? -19.193 7.745 9.259 1.00 47.62 87 VAL A N 1
ATOM 675 C CA . VAL A 1 87 ? -18.739 8.408 8.016 1.00 47.62 87 VAL A CA 1
ATOM 676 C C . VAL A 1 87 ? -17.473 7.745 7.432 1.00 47.62 87 VAL A C 1
ATOM 678 O O . VAL A 1 87 ? -17.169 7.882 6.250 1.00 47.62 87 VAL A O 1
ATOM 681 N N . ALA A 1 88 ? -16.740 6.970 8.238 1.00 43.62 88 ALA A N 1
ATOM 682 C CA . ALA A 1 88 ? -15.465 6.355 7.870 1.00 43.62 88 ALA A CA 1
ATOM 683 C C . ALA A 1 88 ? -15.600 4.967 7.220 1.00 43.62 88 ALA A C 1
ATOM 685 O O . ALA A 1 88 ? -14.626 4.486 6.644 1.00 43.62 88 ALA A O 1
ATOM 686 N N . ARG A 1 89 ? -16.791 4.339 7.217 1.00 41.62 89 ARG A N 1
ATOM 687 C CA . ARG A 1 89 ? -17.042 3.126 6.401 1.00 41.62 89 ARG A CA 1
ATOM 688 C C . ARG A 1 89 ? -16.770 3.366 4.908 1.00 41.62 89 ARG A C 1
ATOM 690 O O . ARG A 1 89 ? -16.433 2.423 4.204 1.00 41.62 89 ARG A O 1
ATOM 697 N N . ALA A 1 90 ? -16.839 4.618 4.445 1.00 43.56 90 ALA A N 1
ATOM 698 C CA . ALA A 1 90 ? -16.505 5.012 3.074 1.00 43.56 90 ALA A CA 1
ATOM 699 C C . ALA A 1 90 ? -15.005 5.311 2.838 1.00 43.56 90 ALA A C 1
ATOM 701 O O . ALA A 1 90 ? -14.599 5.505 1.697 1.00 43.56 90 ALA A O 1
ATOM 702 N N . GLN A 1 91 ? -14.174 5.351 3.888 1.00 43.56 91 GLN A N 1
ATOM 703 C CA . GLN A 1 91 ? -12.750 5.726 3.822 1.00 43.56 91 GLN A CA 1
ATOM 704 C C . GLN A 1 91 ? -11.811 4.581 4.235 1.00 43.56 91 GLN A C 1
ATOM 706 O O . GLN A 1 91 ? -10.697 4.815 4.710 1.00 43.56 91 GLN A O 1
ATOM 711 N N . LEU A 1 92 ? -12.245 3.332 4.040 1.00 44.75 92 LEU A N 1
ATOM 712 C CA . LEU A 1 92 ? -11.356 2.170 4.051 1.00 44.75 92 LEU A CA 1
ATOM 713 C C . LEU A 1 92 ? -10.357 2.297 2.896 1.00 44.75 92 LEU A C 1
ATOM 715 O O . LEU A 1 92 ? -10.610 1.877 1.769 1.00 44.75 92 LEU A O 1
ATOM 719 N N . GLY A 1 93 ? -9.240 2.945 3.212 1.00 54.59 93 GLY A N 1
ATOM 720 C CA . GLY A 1 93 ? -8.101 3.122 2.336 1.00 54.59 93 GLY A CA 1
ATOM 721 C C . GLY A 1 93 ? -7.513 4.516 2.438 1.00 54.59 93 GLY A C 1
ATOM 722 O O . GLY A 1 93 ? -7.827 5.390 1.631 1.00 54.59 93 GLY A O 1
ATOM 723 N N . HIS A 1 94 ? -6.634 4.745 3.416 1.00 64.69 94 HIS A N 1
ATOM 724 C CA . HIS A 1 94 ? -5.788 5.933 3.383 1.00 64.69 94 HIS A CA 1
ATOM 725 C C . HIS A 1 94 ? -4.980 5.891 2.080 1.00 64.69 94 HIS A C 1
ATOM 727 O O . HIS A 1 94 ? -4.097 5.048 1.919 1.00 64.69 94 HIS A O 1
ATOM 733 N N . ARG A 1 95 ? -5.334 6.755 1.121 1.00 74.31 95 ARG A N 1
ATOM 734 C CA . ARG A 1 95 ? -4.663 6.848 -0.177 1.00 74.31 95 ARG A CA 1
ATOM 735 C C . ARG A 1 95 ? -3.187 7.138 0.055 1.00 74.31 95 ARG A C 1
ATOM 737 O O . ARG A 1 95 ? -2.820 8.252 0.422 1.00 74.31 95 ARG A O 1
ATOM 744 N N . ASP A 1 96 ? -2.342 6.140 -0.175 1.00 84.06 96 ASP A N 1
ATOM 745 C CA . ASP A 1 96 ? -0.900 6.317 -0.075 1.00 84.06 96 ASP A CA 1
ATOM 746 C C . ASP A 1 96 ? -0.427 7.163 -1.262 1.00 84.06 96 ASP A C 1
ATOM 748 O O . ASP A 1 96 ? -0.218 6.672 -2.374 1.00 84.06 96 ASP A O 1
ATOM 752 N N . LEU A 1 97 ? -0.262 8.464 -1.018 1.00 87.00 97 LEU A N 1
ATOM 753 C CA . LEU A 1 97 ? 0.176 9.427 -2.027 1.00 87.00 97 LEU A CA 1
ATOM 754 C C . LEU A 1 97 ? 1.522 9.050 -2.645 1.00 87.00 97 LEU A C 1
ATOM 756 O O . LEU A 1 97 ? 1.770 9.363 -3.810 1.00 87.00 97 LEU A O 1
ATOM 760 N N . LYS A 1 98 ? 2.402 8.373 -1.901 1.00 89.81 98 LYS A N 1
ATOM 761 C CA . LYS A 1 98 ? 3.688 7.939 -2.445 1.00 89.81 98 LYS A CA 1
ATOM 762 C C . LYS A 1 98 ? 3.467 6.818 -3.457 1.00 89.81 98 LYS A C 1
ATOM 764 O O . LYS A 1 98 ? 4.075 6.839 -4.527 1.00 89.81 98 LYS A O 1
ATOM 769 N N . LEU A 1 99 ? 2.589 5.869 -3.143 1.00 92.31 99 LEU A N 1
ATOM 770 C CA . LEU A 1 99 ? 2.236 4.762 -4.029 1.00 92.31 99 LEU A CA 1
ATOM 771 C C . LEU A 1 99 ? 1.520 5.263 -5.292 1.00 92.31 99 LEU A C 1
ATOM 773 O O . LEU A 1 99 ? 1.869 4.867 -6.401 1.00 92.31 9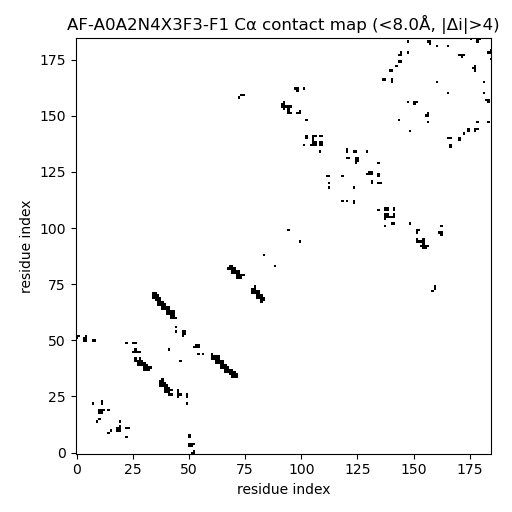9 LEU A O 1
ATOM 777 N N . ILE A 1 100 ? 0.602 6.218 -5.141 1.00 93.31 100 ILE A N 1
ATOM 778 C CA . ILE A 1 100 ? -0.066 6.892 -6.263 1.00 93.31 100 ILE A CA 1
ATOM 779 C C . ILE A 1 100 ? 0.956 7.616 -7.148 1.00 93.31 100 ILE A C 1
ATOM 781 O O . ILE A 1 100 ? 0.934 7.474 -8.372 1.00 93.31 100 ILE A O 1
ATOM 785 N N . ASN A 1 101 ? 1.896 8.349 -6.544 1.00 94.75 101 ASN A N 1
ATOM 786 C CA . ASN A 1 101 ? 2.978 8.990 -7.287 1.00 94.75 101 ASN A CA 1
ATOM 787 C C . ASN A 1 101 ? 3.841 7.963 -8.024 1.00 94.75 101 ASN A C 1
ATOM 789 O O . ASN A 1 101 ? 4.188 8.191 -9.177 1.00 94.75 101 ASN A O 1
ATOM 793 N N . LEU A 1 102 ? 4.148 6.812 -7.421 1.00 94.88 102 LEU A N 1
ATOM 794 C CA . LEU A 1 102 ? 4.883 5.748 -8.104 1.00 94.88 102 LEU A CA 1
ATOM 795 C C . LEU A 1 102 ? 4.144 5.257 -9.359 1.00 94.88 102 LEU A C 1
ATOM 797 O O . LEU A 1 102 ? 4.770 5.146 -10.412 1.00 94.88 102 LEU A O 1
ATOM 801 N N . ILE A 1 103 ? 2.834 5.008 -9.270 1.00 96.06 103 ILE A N 1
ATOM 802 C CA . ILE A 1 103 ? 2.012 4.622 -10.428 1.00 96.06 103 ILE A CA 1
ATOM 803 C C . ILE A 1 103 ? 2.073 5.705 -11.511 1.00 96.06 103 ILE A C 1
ATOM 805 O O . ILE A 1 103 ? 2.353 5.406 -12.673 1.00 96.06 103 ILE A O 1
ATOM 809 N N . ARG A 1 104 ? 1.899 6.978 -11.138 1.00 96.31 104 ARG A N 1
ATOM 810 C CA . ARG A 1 104 ? 2.004 8.112 -12.070 1.00 96.31 104 ARG A CA 1
ATOM 811 C C . ARG A 1 104 ? 3.345 8.118 -12.809 1.00 96.31 104 ARG A C 1
ATOM 813 O O . ARG A 1 104 ? 3.379 8.238 -14.033 1.00 96.31 104 ARG A O 1
ATOM 820 N N . GLU A 1 105 ? 4.446 7.981 -12.076 1.00 95.31 105 GLU A N 1
ATOM 821 C CA . GLU A 1 105 ? 5.793 7.963 -12.647 1.00 95.31 105 GLU A CA 1
ATOM 822 C C . GLU A 1 105 ? 6.037 6.740 -13.547 1.00 95.31 105 GLU A C 1
ATOM 824 O O . GLU A 1 105 ? 6.690 6.853 -14.584 1.00 95.31 105 GLU A O 1
ATOM 829 N N . ALA A 1 106 ? 5.490 5.579 -13.185 1.00 95.56 106 ALA A N 1
ATOM 830 C CA . ALA A 1 106 ? 5.566 4.363 -13.987 1.00 95.56 106 ALA A CA 1
ATOM 831 C C . ALA A 1 106 ? 4.851 4.529 -15.338 1.00 95.56 106 ALA A C 1
ATOM 833 O O . ALA A 1 106 ? 5.427 4.246 -16.390 1.00 95.56 106 ALA A O 1
ATOM 834 N N . HIS A 1 107 ? 3.632 5.073 -15.338 1.00 96.06 107 HIS A N 1
ATOM 835 C CA . HIS A 1 107 ? 2.912 5.375 -16.577 1.00 96.06 107 HIS A CA 1
ATOM 836 C C . HIS A 1 107 ? 3.600 6.470 -17.406 1.00 96.06 107 HIS A C 1
ATOM 838 O O . HIS A 1 107 ? 3.596 6.401 -18.636 1.00 96.06 107 HIS A O 1
ATOM 844 N N . ALA A 1 108 ? 4.237 7.458 -16.769 1.00 95.25 108 ALA A N 1
ATOM 845 C CA . ALA A 1 108 ? 5.058 8.439 -17.476 1.00 95.25 108 ALA A CA 1
ATOM 846 C C . ALA A 1 108 ? 6.260 7.784 -18.178 1.00 95.25 108 ALA A C 1
ATOM 848 O O . ALA A 1 108 ? 6.492 8.062 -19.353 1.00 95.25 108 ALA A O 1
ATOM 849 N N . ALA A 1 109 ? 6.960 6.864 -17.507 1.00 94.94 109 ALA A N 1
ATOM 850 C CA . ALA A 1 109 ? 8.047 6.090 -18.108 1.00 94.94 109 ALA A CA 1
ATOM 851 C C . ALA A 1 109 ? 7.567 5.245 -19.299 1.00 94.94 109 ALA A C 1
ATOM 853 O O . ALA A 1 109 ? 8.224 5.214 -20.337 1.00 94.94 109 ALA A O 1
ATOM 854 N N . ARG A 1 110 ? 6.395 4.608 -19.182 1.00 95.25 110 ARG A N 1
ATOM 855 C CA . ARG A 1 110 ? 5.789 3.847 -20.283 1.00 95.25 110 ARG A CA 1
ATOM 856 C C . ARG A 1 110 ? 5.469 4.726 -21.486 1.00 95.25 110 ARG A C 1
ATOM 858 O O . ARG A 1 110 ? 5.806 4.357 -22.603 1.00 95.25 110 ARG A O 1
ATOM 865 N N . ARG A 1 111 ? 4.863 5.899 -21.270 1.00 96.38 111 ARG A N 1
ATOM 866 C CA . ARG A 1 111 ? 4.607 6.865 -22.353 1.00 96.38 111 ARG A CA 1
ATOM 867 C C . ARG A 1 111 ? 5.897 7.311 -23.029 1.00 96.38 111 ARG A C 1
ATOM 869 O O . ARG A 1 111 ? 5.940 7.358 -24.250 1.00 96.38 111 ARG A O 1
ATOM 876 N N . LEU A 1 112 ? 6.944 7.586 -22.249 1.00 94.88 112 LEU A N 1
ATOM 877 C CA . LEU A 1 112 ? 8.249 7.955 -22.793 1.00 94.88 112 LEU A CA 1
ATOM 878 C C . LEU A 1 112 ? 8.797 6.860 -23.723 1.00 94.88 112 LEU A C 1
ATOM 880 O O . LEU A 1 112 ? 9.277 7.186 -24.803 1.00 94.88 112 LEU A O 1
ATOM 884 N N . ALA A 1 113 ? 8.678 5.588 -23.332 1.00 94.94 113 ALA A N 1
ATOM 885 C CA . ALA A 1 113 ? 9.083 4.457 -24.166 1.00 94.94 113 ALA A CA 1
ATOM 886 C C . ALA A 1 113 ? 8.220 4.312 -25.433 1.00 94.94 113 ALA A C 1
ATOM 888 O O . ALA A 1 113 ? 8.759 4.085 -26.506 1.00 94.94 113 ALA A O 1
ATOM 889 N N . ILE A 1 114 ? 6.899 4.499 -25.329 1.00 95.75 114 ILE A N 1
ATOM 890 C CA . ILE A 1 114 ? 5.978 4.419 -26.477 1.00 95.75 114 ILE A CA 1
ATOM 891 C C . ILE A 1 114 ? 6.275 5.506 -27.520 1.00 95.75 114 ILE A C 1
ATOM 893 O O . ILE A 1 114 ? 6.242 5.232 -28.712 1.00 95.75 114 ILE A O 1
ATOM 897 N N . VAL A 1 115 ? 6.577 6.731 -27.082 1.00 96.62 115 VAL A N 1
ATOM 898 C CA . VAL A 1 115 ? 6.882 7.864 -27.979 1.00 96.62 115 VAL A CA 1
ATOM 899 C C . VAL A 1 115 ? 8.279 7.747 -28.608 1.00 96.62 115 VAL A C 1
ATOM 901 O O . VAL A 1 115 ? 8.568 8.414 -29.594 1.00 96.62 115 VAL A O 1
ATOM 904 N N . ASN A 1 116 ? 9.155 6.902 -28.058 1.00 94.56 116 ASN A N 1
ATOM 905 C CA . ASN A 1 116 ? 10.542 6.744 -28.497 1.00 94.56 116 ASN A CA 1
ATOM 906 C C . ASN A 1 116 ? 10.863 5.256 -28.757 1.00 94.56 116 ASN A C 1
ATOM 908 O O . ASN A 1 116 ? 11.685 4.686 -28.032 1.00 94.56 116 ASN A O 1
ATOM 912 N N . PRO A 1 117 ? 10.225 4.616 -29.755 1.00 92.75 117 PRO A N 1
ATOM 913 C CA . PRO A 1 117 ? 10.346 3.174 -29.989 1.00 92.75 117 PRO A CA 1
ATOM 914 C C . PRO A 1 117 ? 11.772 2.734 -30.351 1.00 92.75 117 PRO A C 1
ATOM 916 O O . PRO A 1 117 ? 12.190 1.646 -29.965 1.00 92.75 117 PRO A O 1
ATOM 919 N N . ASP A 1 118 ? 12.543 3.598 -31.013 1.00 95.56 118 ASP A N 1
ATOM 920 C CA . ASP A 1 118 ? 13.904 3.286 -31.475 1.00 95.56 118 ASP A CA 1
ATOM 921 C C . ASP A 1 118 ? 14.975 3.450 -30.385 1.00 95.56 118 ASP A C 1
ATOM 923 O O . ASP A 1 118 ? 16.167 3.252 -30.627 1.00 95.56 118 ASP A O 1
ATOM 927 N N . LYS A 1 119 ? 14.585 3.859 -29.171 1.00 93.62 119 LYS A N 1
ATOM 928 C CA . LYS A 1 119 ? 15.528 4.182 -28.096 1.00 93.62 119 LYS A CA 1
ATOM 929 C C . LYS A 1 119 ? 15.657 3.058 -27.087 1.00 93.62 119 LYS A C 1
ATOM 931 O O . LYS A 1 119 ? 14.681 2.484 -26.610 1.00 93.62 119 LYS A O 1
ATOM 936 N N . THR A 1 120 ? 16.895 2.796 -26.680 1.00 94.12 120 THR A N 1
ATOM 937 C CA . THR A 1 120 ? 17.171 1.790 -25.656 1.00 94.12 120 THR A CA 1
ATOM 938 C C . THR A 1 120 ? 16.723 2.272 -24.275 1.00 94.12 120 THR A C 1
ATOM 940 O O . THR A 1 120 ? 16.638 3.470 -24.001 1.00 94.12 120 THR A O 1
ATOM 943 N N . ILE A 1 121 ? 16.527 1.342 -23.334 1.00 92.25 121 ILE A N 1
ATOM 944 C CA . ILE A 1 121 ? 16.232 1.689 -21.930 1.00 92.25 121 ILE A CA 1
ATOM 945 C C . ILE A 1 121 ? 17.320 2.610 -21.345 1.00 92.25 121 ILE A C 1
ATOM 947 O O . ILE A 1 121 ? 17.015 3.476 -20.527 1.00 92.25 121 ILE A O 1
ATOM 951 N N . SER A 1 122 ? 18.580 2.452 -21.760 1.00 93.88 122 SER A N 1
ATOM 952 C CA . SER A 1 122 ? 19.681 3.320 -21.325 1.00 93.88 122 SER A CA 1
ATOM 953 C C . SER A 1 122 ? 19.516 4.755 -21.836 1.00 93.88 122 SER A C 1
ATOM 955 O O . SER A 1 122 ? 19.706 5.700 -21.068 1.00 93.88 122 SER A O 1
ATOM 957 N N . ASP A 1 123 ? 19.096 4.932 -23.089 1.00 94.25 123 ASP A N 1
ATOM 958 C CA . ASP A 1 123 ? 18.833 6.255 -23.665 1.00 94.25 123 ASP A CA 1
ATOM 959 C C . ASP A 1 123 ? 17.649 6.941 -22.995 1.00 94.25 123 ASP A C 1
ATOM 961 O O . ASP A 1 123 ? 17.741 8.106 -22.608 1.00 94.25 123 ASP A O 1
ATOM 965 N N . LEU A 1 124 ? 16.560 6.201 -22.783 1.00 94.81 124 LEU A N 1
ATOM 966 C CA . LEU A 1 124 ? 15.379 6.696 -22.079 1.00 94.81 124 LEU A CA 1
ATOM 967 C C . LEU A 1 124 ? 15.703 7.096 -20.632 1.00 94.81 124 LEU A C 1
ATOM 969 O O . LEU A 1 124 ? 15.169 8.077 -20.108 1.00 94.81 124 LEU A O 1
ATOM 973 N N . ALA A 1 125 ? 16.594 6.353 -19.971 1.00 94.06 125 ALA A N 1
ATOM 974 C CA . ALA A 1 125 ? 17.037 6.658 -18.615 1.00 94.06 125 ALA A CA 1
ATOM 975 C C . ALA A 1 125 ? 17.821 7.977 -18.585 1.00 94.06 125 ALA A C 1
ATOM 977 O O . ALA A 1 125 ? 17.516 8.850 -17.771 1.00 94.06 125 ALA A O 1
ATOM 978 N N . ARG A 1 126 ? 18.738 8.170 -19.542 1.00 93.62 126 ARG A N 1
ATOM 979 C CA . ARG A 1 126 ? 19.480 9.425 -19.719 1.00 93.62 126 ARG A CA 1
ATOM 980 C C . ARG A 1 126 ? 18.551 10.606 -20.014 1.00 93.62 126 ARG A C 1
ATOM 982 O O . ARG A 1 126 ? 18.674 11.638 -19.366 1.00 93.62 126 ARG A O 1
ATOM 989 N N . MET A 1 127 ? 17.581 10.437 -20.915 1.00 89.50 127 MET A N 1
ATOM 990 C CA . MET A 1 127 ? 16.592 11.473 -21.255 1.00 89.50 127 MET A CA 1
ATOM 991 C C . MET A 1 127 ? 15.703 11.872 -20.070 1.00 89.50 127 MET A C 1
ATOM 993 O O . MET A 1 127 ? 15.288 13.020 -19.972 1.00 89.50 127 MET A O 1
ATOM 997 N N . SER A 1 128 ? 15.407 10.933 -19.169 1.00 88.19 128 SER A N 1
ATOM 998 C CA . SER A 1 128 ? 14.549 11.170 -18.001 1.00 88.19 128 SER A CA 1
ATOM 999 C C . SER A 1 128 ? 15.312 11.531 -16.721 1.00 88.19 128 SER A C 1
ATOM 1001 O O . SER A 1 128 ? 14.684 11.650 -15.667 1.00 88.19 128 SER A O 1
ATOM 1003 N N . GLY A 1 129 ? 16.643 11.678 -16.784 1.00 89.38 129 GLY A N 1
ATOM 1004 C CA . GLY A 1 129 ? 17.487 11.976 -15.621 1.00 89.38 129 GLY A CA 1
ATOM 1005 C C . GLY A 1 129 ? 17.491 10.866 -14.561 1.00 89.38 129 GLY A C 1
ATOM 1006 O O . GLY A 1 129 ? 17.610 11.138 -13.367 1.00 89.38 129 GLY A O 1
ATOM 1007 N N . ARG A 1 130 ? 17.295 9.604 -14.964 1.00 89.44 130 ARG A N 1
ATOM 1008 C CA . ARG A 1 130 ? 17.184 8.443 -14.062 1.00 89.44 130 ARG A CA 1
ATOM 1009 C C . ARG A 1 130 ? 18.274 7.425 -14.346 1.00 89.44 130 ARG A C 1
ATOM 1011 O O . ARG A 1 130 ? 18.778 7.315 -15.455 1.00 89.44 130 ARG A O 1
ATOM 1018 N N . CYS A 1 131 ? 18.587 6.597 -13.353 1.00 93.88 131 CYS A N 1
ATOM 1019 C CA . CYS A 1 131 ? 19.420 5.425 -13.596 1.00 93.88 131 CYS A CA 1
ATOM 1020 C C . CYS A 1 131 ? 18.628 4.323 -14.323 1.00 93.88 131 CYS A C 1
ATOM 1022 O O . CYS A 1 131 ? 17.424 4.142 -14.099 1.00 93.88 131 CYS A O 1
ATOM 1024 N N . ARG A 1 132 ? 19.331 3.536 -15.149 1.00 94.19 132 ARG A N 1
ATOM 1025 C CA . ARG A 1 132 ? 18.763 2.443 -15.959 1.00 94.19 132 ARG A CA 1
ATOM 1026 C C . ARG A 1 132 ? 17.914 1.473 -15.131 1.00 94.19 132 ARG A C 1
ATOM 1028 O O . ARG A 1 132 ? 16.775 1.191 -15.492 1.00 94.19 132 ARG A O 1
ATOM 1035 N N . ASN A 1 133 ? 18.428 1.023 -13.982 1.00 92.62 133 ASN A N 1
ATOM 1036 C CA . ASN A 1 133 ? 17.723 0.077 -13.106 1.00 92.62 133 ASN A CA 1
ATOM 1037 C C . ASN A 1 133 ? 16.419 0.646 -12.536 1.00 92.62 133 ASN A C 1
ATOM 1039 O O . ASN A 1 133 ? 15.453 -0.090 -12.336 1.00 92.62 133 ASN A O 1
ATOM 1043 N N . ARG A 1 134 ? 16.366 1.951 -12.248 1.00 91.69 134 ARG A N 1
ATOM 1044 C CA . ARG A 1 134 ? 15.145 2.583 -11.738 1.00 91.69 134 ARG A CA 1
ATOM 1045 C C . ARG A 1 134 ? 14.106 2.730 -12.842 1.00 91.69 134 ARG A C 1
ATOM 1047 O O . ARG A 1 134 ? 12.944 2.421 -12.598 1.00 91.69 134 ARG A O 1
ATOM 1054 N N . LEU A 1 135 ? 14.524 3.125 -14.045 1.00 94.38 135 LEU A N 1
ATOM 1055 C CA . LEU A 1 135 ? 13.618 3.197 -15.188 1.00 94.38 135 LEU A CA 1
ATOM 1056 C C . LEU A 1 135 ? 13.046 1.816 -15.544 1.00 94.38 135 LEU A C 1
ATOM 1058 O O . LEU A 1 135 ? 11.838 1.686 -15.710 1.00 94.38 135 LEU A O 1
ATOM 1062 N N . ALA A 1 136 ? 13.883 0.775 -15.576 1.00 92.75 136 ALA A N 1
ATOM 1063 C CA . ALA A 1 136 ? 13.439 -0.593 -15.843 1.00 92.75 136 ALA A CA 1
ATOM 1064 C C . ALA A 1 136 ? 12.378 -1.069 -14.836 1.00 92.75 136 ALA A C 1
ATOM 1066 O O . ALA A 1 136 ? 11.370 -1.657 -15.224 1.00 92.75 136 ALA A O 1
ATOM 1067 N N . ARG A 1 137 ? 12.552 -0.763 -13.542 1.00 93.75 137 ARG A N 1
ATOM 1068 C CA . ARG A 1 137 ? 11.534 -1.061 -12.521 1.00 93.75 137 ARG A CA 1
ATOM 1069 C C . ARG A 1 137 ? 10.230 -0.302 -12.757 1.00 93.75 137 ARG A C 1
ATOM 1071 O O . ARG A 1 137 ? 9.163 -0.880 -12.607 1.00 93.75 137 ARG A O 1
ATOM 1078 N N . TYR A 1 138 ? 10.299 0.964 -13.158 1.00 94.75 138 TYR A N 1
ATOM 1079 C CA . TYR A 1 138 ? 9.105 1.767 -13.436 1.00 94.75 138 TYR A CA 1
ATOM 1080 C C . TYR A 1 138 ? 8.339 1.225 -14.645 1.00 94.75 138 TYR A C 1
ATOM 1082 O O . TYR A 1 138 ? 7.116 1.133 -14.599 1.00 94.75 138 TYR A O 1
ATOM 1090 N N . LEU A 1 139 ? 9.049 0.780 -15.684 1.00 93.94 139 LEU A N 1
ATOM 1091 C CA . LEU A 1 139 ? 8.438 0.106 -16.829 1.00 93.94 139 LEU A CA 1
ATOM 1092 C C . LEU A 1 139 ? 7.727 -1.189 -16.408 1.00 93.94 139 LEU A C 1
ATOM 1094 O O . LEU A 1 139 ? 6.594 -1.410 -16.824 1.00 93.94 139 LEU A O 1
ATOM 1098 N N . LYS A 1 140 ? 8.313 -1.997 -15.515 1.00 93.44 140 LYS A N 1
ATOM 1099 C CA . LYS A 1 140 ? 7.627 -3.181 -14.960 1.00 93.44 140 LYS A CA 1
ATOM 1100 C C . LYS A 1 140 ? 6.356 -2.812 -14.187 1.00 93.44 140 LYS A C 1
ATOM 1102 O O . LYS A 1 140 ? 5.305 -3.396 -14.425 1.00 93.44 140 LYS A O 1
ATOM 1107 N N . VAL A 1 141 ? 6.430 -1.808 -13.309 1.00 95.38 141 VAL A N 1
ATOM 1108 C CA . VAL A 1 141 ? 5.272 -1.322 -12.533 1.00 95.38 141 VAL A CA 1
ATOM 1109 C C . VAL A 1 141 ? 4.164 -0.775 -13.444 1.00 95.38 141 VAL A C 1
ATOM 1111 O O . VAL A 1 141 ? 2.986 -0.918 -13.137 1.00 95.38 141 VAL A O 1
ATOM 1114 N N . SER A 1 142 ? 4.511 -0.210 -14.602 1.00 95.12 142 SER A N 1
ATOM 1115 C CA . SER A 1 142 ? 3.537 0.307 -15.576 1.00 95.12 142 SER A CA 1
ATOM 1116 C C . SER A 1 142 ? 2.698 -0.771 -16.283 1.00 95.12 142 SER A C 1
ATOM 1118 O O . SER A 1 142 ? 1.772 -0.443 -17.029 1.00 95.12 142 SER A O 1
ATOM 1120 N N . SER A 1 143 ? 3.036 -2.045 -16.065 1.00 93.38 143 SER A N 1
ATOM 1121 C CA . SER A 1 143 ? 2.357 -3.226 -16.613 1.00 93.38 143 SER A CA 1
ATOM 1122 C C . SER A 1 143 ? 1.569 -3.998 -15.547 1.00 93.38 143 SER A C 1
ATOM 1124 O O . SER A 1 143 ? 1.227 -5.166 -15.751 1.00 93.38 143 SER A O 1
ATOM 1126 N N . LEU A 1 144 ? 1.295 -3.359 -14.405 1.00 95.75 144 LEU A N 1
ATOM 1127 C CA . LEU A 1 144 ? 0.423 -3.899 -13.366 1.00 95.75 144 LEU A CA 1
ATOM 1128 C C . LEU A 1 144 ? -0.986 -4.184 -13.890 1.00 95.75 144 LEU A C 1
ATOM 1130 O O . LEU A 1 144 ? -1.499 -3.478 -14.762 1.00 95.75 144 LEU A O 1
ATOM 1134 N N . ALA A 1 145 ? -1.624 -5.189 -13.295 1.00 95.31 145 ALA A N 1
ATOM 1135 C CA . ALA A 1 145 ? -3.019 -5.500 -13.545 1.00 95.31 145 ALA A CA 1
ATOM 1136 C C . ALA A 1 145 ? -3.915 -4.269 -13.254 1.00 95.31 145 ALA A C 1
ATOM 1138 O O . ALA A 1 145 ? -3.726 -3.600 -12.228 1.00 95.31 145 ALA A O 1
ATOM 1139 N N . PRO A 1 146 ? -4.887 -3.942 -14.128 1.00 94.50 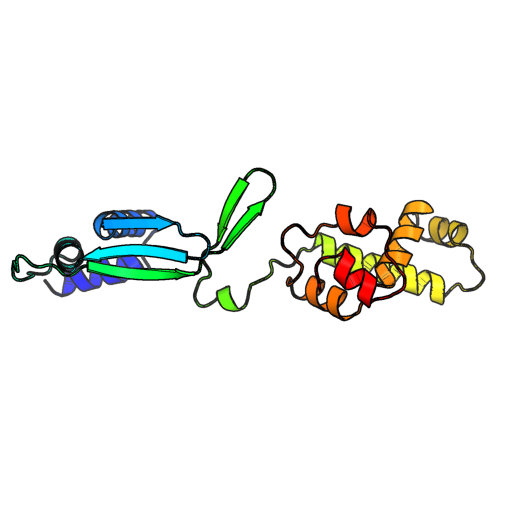146 PRO A N 1
ATOM 1140 C CA . PRO A 1 146 ? -5.693 -2.723 -13.999 1.00 94.50 146 PRO A CA 1
ATOM 1141 C C . PRO A 1 146 ? -6.468 -2.616 -12.678 1.00 94.50 146 PRO A C 1
ATOM 1143 O O . PRO A 1 146 ? -6.623 -1.528 -12.121 1.00 94.50 146 PRO A O 1
ATOM 1146 N N . ASP A 1 147 ? -6.935 -3.741 -12.148 1.00 93.19 147 ASP A N 1
ATOM 1147 C CA . ASP A 1 147 ? -7.633 -3.839 -10.866 1.00 93.19 147 ASP A CA 1
ATOM 1148 C C . ASP A 1 147 ? -6.718 -3.515 -9.677 1.00 93.19 147 ASP A C 1
ATOM 1150 O O . ASP A 1 147 ? -7.151 -2.827 -8.754 1.00 93.19 147 ASP A O 1
ATOM 1154 N N . ILE A 1 148 ? -5.436 -3.893 -9.738 1.00 93.31 148 ILE A N 1
ATOM 1155 C CA . ILE A 1 148 ? -4.431 -3.530 -8.725 1.00 93.31 148 ILE A CA 1
ATOM 1156 C C . ILE A 1 148 ? -4.181 -2.021 -8.750 1.00 93.31 148 ILE A C 1
ATOM 1158 O O . ILE A 1 148 ? -4.195 -1.371 -7.705 1.00 93.31 148 ILE A O 1
ATOM 1162 N N . VAL A 1 149 ? -4.010 -1.435 -9.940 1.00 93.50 149 VAL A N 1
ATOM 1163 C CA . VAL A 1 149 ? -3.880 0.025 -10.094 1.00 93.50 149 VAL A CA 1
ATOM 1164 C C . VAL A 1 149 ? -5.110 0.735 -9.522 1.00 93.50 149 VAL A C 1
ATOM 1166 O O . VAL A 1 149 ? -4.979 1.675 -8.740 1.00 93.50 149 VAL A O 1
ATOM 1169 N N . THR A 1 150 ? -6.307 0.250 -9.854 1.00 90.88 150 THR A N 1
ATOM 1170 C CA . THR A 1 150 ? -7.573 0.788 -9.337 1.00 90.88 150 THR A CA 1
ATOM 1171 C C . THR A 1 150 ? -7.638 0.707 -7.816 1.00 90.88 150 THR A C 1
ATOM 1173 O O . THR A 1 150 ? -7.995 1.687 -7.162 1.00 90.88 150 THR A O 1
ATOM 1176 N N . ALA A 1 151 ? -7.257 -0.432 -7.238 1.00 88.81 151 ALA A N 1
ATOM 1177 C CA . ALA A 1 151 ? -7.238 -0.617 -5.797 1.00 88.81 151 ALA A CA 1
ATOM 1178 C C . ALA A 1 151 ? -6.258 0.344 -5.111 1.00 88.81 151 ALA A C 1
ATOM 1180 O O . ALA A 1 151 ? -6.640 0.979 -4.134 1.00 88.81 151 ALA A O 1
ATOM 1181 N N . ILE A 1 152 ? -5.060 0.547 -5.667 1.00 90.12 152 ILE A N 1
ATOM 1182 C CA . ILE A 1 152 ? -4.075 1.520 -5.164 1.00 90.12 152 ILE A CA 1
ATOM 1183 C C . ILE A 1 152 ? -4.639 2.948 -5.173 1.00 90.12 152 ILE A C 1
ATOM 1185 O O . ILE A 1 152 ? -4.552 3.670 -4.179 1.00 90.12 152 ILE A O 1
ATOM 1189 N N . LEU A 1 153 ? -5.253 3.369 -6.282 1.00 87.56 153 LEU A N 1
ATOM 1190 C CA . LEU A 1 153 ? -5.839 4.710 -6.406 1.00 87.56 153 LEU A CA 1
ATOM 1191 C C . LEU A 1 153 ? -7.021 4.922 -5.448 1.00 87.56 153 LEU A C 1
ATOM 1193 O O . LEU A 1 153 ? -7.265 6.037 -4.982 1.00 87.56 153 LEU A O 1
ATOM 1197 N N . GLN A 1 154 ? -7.755 3.851 -5.147 1.00 84.69 154 GLN A N 1
ATOM 1198 C CA . GLN A 1 154 ? -8.910 3.866 -4.253 1.00 84.69 154 GLN A CA 1
ATOM 1199 C C . GLN A 1 154 ? -8.533 3.565 -2.793 1.00 84.69 154 GLN A C 1
ATOM 1201 O O . GLN A 1 154 ? -9.412 3.566 -1.939 1.00 84.69 154 GLN A O 1
ATOM 1206 N N . GLY A 1 155 ? -7.244 3.358 -2.493 1.00 84.00 155 GLY A N 1
ATOM 1207 C CA . GLY A 1 155 ? -6.747 3.053 -1.150 1.00 84.00 155 GLY A CA 1
ATOM 1208 C C . GLY A 1 155 ? -7.050 1.627 -0.671 1.00 84.00 155 GLY A C 1
ATOM 1209 O O . GLY A 1 155 ? -6.793 1.307 0.482 1.00 84.00 155 GLY A O 1
ATOM 1210 N N . ARG A 1 156 ? -7.571 0.756 -1.538 1.00 83.94 156 ARG A N 1
ATOM 1211 C CA . ARG A 1 156 ? -7.912 -0.643 -1.236 1.00 83.94 156 ARG A CA 1
ATOM 1212 C C . ARG A 1 156 ? -6.738 -1.607 -1.418 1.00 83.94 156 ARG A C 1
ATOM 1214 O O . ARG A 1 156 ? -6.956 -2.791 -1.664 1.00 83.94 156 ARG A O 1
ATOM 1221 N N . GLN A 1 157 ? -5.497 -1.124 -1.370 1.00 82.50 157 GLN A N 1
ATOM 1222 C CA . GLN A 1 157 ? -4.351 -2.030 -1.365 1.00 82.50 157 GLN A CA 1
ATOM 1223 C C . GLN A 1 157 ? -4.296 -2.856 -0.060 1.00 82.50 157 GLN A C 1
ATOM 1225 O O . GLN A 1 157 ? -4.734 -2.363 0.984 1.00 82.50 157 GLN A O 1
ATOM 1230 N N . PRO A 1 158 ? -3.740 -4.082 -0.087 1.00 81.69 158 PRO A N 1
ATOM 1231 C CA . PRO A 1 158 ? -3.550 -4.902 1.104 1.00 81.69 158 PRO A CA 1
ATOM 1232 C C . PRO A 1 158 ? -2.767 -4.190 2.211 1.00 81.69 158 PRO A C 1
ATOM 1234 O O . PRO A 1 158 ? -1.908 -3.338 1.961 1.00 81.69 158 PRO A O 1
ATOM 1237 N N . ILE A 1 159 ? -3.033 -4.575 3.458 1.00 72.38 159 ILE A N 1
ATOM 1238 C CA . ILE A 1 159 ? -2.314 -4.052 4.624 1.00 72.38 159 ILE A CA 1
ATOM 1239 C C . ILE A 1 159 ? -0.829 -4.425 4.502 1.00 72.38 159 ILE A C 1
ATOM 1241 O O . ILE A 1 159 ? -0.484 -5.574 4.244 1.00 72.38 159 ILE A O 1
ATOM 1245 N N . GLY A 1 160 ? 0.059 -3.442 4.677 1.00 72.75 160 GLY A N 1
ATOM 1246 C CA . GLY A 1 160 ? 1.508 -3.627 4.527 1.00 72.75 160 GLY A CA 1
ATOM 1247 C C . GLY A 1 160 ? 2.029 -3.494 3.091 1.00 72.75 160 GLY A C 1
ATOM 1248 O O . GLY A 1 160 ? 3.245 -3.520 2.890 1.00 72.75 160 GLY A O 1
ATOM 1249 N N . PHE A 1 161 ? 1.149 -3.280 2.105 1.00 84.19 161 PHE A N 1
ATOM 1250 C CA . PHE A 1 161 ? 1.555 -3.028 0.726 1.00 84.19 161 PHE A CA 1
ATOM 1251 C C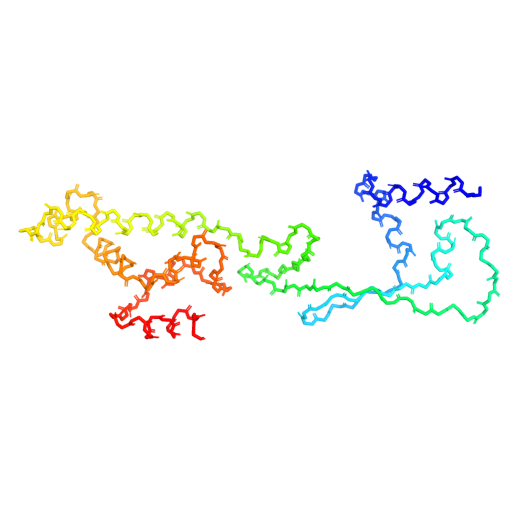 . PHE A 1 161 ? 2.329 -1.708 0.617 1.00 84.19 161 PHE A C 1
ATOM 1253 O O . PHE A 1 161 ? 1.812 -0.638 0.941 1.00 84.19 161 PHE A O 1
ATOM 1260 N N . SER A 1 162 ? 3.584 -1.778 0.165 1.00 86.00 162 SER A N 1
ATOM 1261 C CA . SER A 1 162 ? 4.498 -0.629 0.143 1.00 86.00 162 SER A CA 1
ATOM 1262 C C . SER A 1 162 ? 5.221 -0.463 -1.192 1.00 86.00 162 SER A C 1
ATOM 1264 O O . SER A 1 162 ? 5.386 -1.404 -1.970 1.00 86.00 162 SER A O 1
ATOM 1266 N N . ILE A 1 163 ? 5.741 0.745 -1.435 1.00 90.00 163 ILE A N 1
ATOM 1267 C CA . ILE A 1 163 ? 6.594 1.039 -2.599 1.00 90.00 163 ILE A CA 1
ATOM 1268 C C . ILE A 1 163 ? 7.794 0.097 -2.676 1.00 90.00 163 ILE A C 1
ATOM 1270 O O . ILE A 1 163 ? 8.153 -0.352 -3.762 1.00 90.00 163 ILE A O 1
ATOM 1274 N N . THR A 1 164 ? 8.434 -0.180 -1.539 1.00 88.06 164 THR A N 1
ATOM 1275 C CA . THR A 1 164 ? 9.634 -1.020 -1.489 1.00 88.06 164 THR A CA 1
ATOM 1276 C C . THR A 1 164 ? 9.313 -2.440 -1.932 1.00 88.06 164 THR A C 1
ATOM 1278 O O . THR A 1 164 ? 10.059 -3.007 -2.726 1.00 88.06 164 THR A O 1
ATOM 1281 N N . GLN A 1 165 ? 8.172 -2.977 -1.491 1.00 87.25 165 GLN A N 1
ATOM 1282 C CA . GLN A 1 165 ? 7.681 -4.280 -1.931 1.00 87.25 165 GLN A CA 1
ATOM 1283 C C . GLN A 1 165 ? 7.408 -4.280 -3.439 1.00 87.25 165 GLN A C 1
ATOM 1285 O O . GLN A 1 165 ? 7.909 -5.145 -4.150 1.00 87.25 165 GLN A O 1
ATOM 1290 N N . LEU A 1 166 ? 6.692 -3.273 -3.950 1.00 91.75 166 LEU A N 1
ATOM 1291 C CA . LEU A 1 166 ? 6.331 -3.205 -5.366 1.00 91.75 166 LEU A CA 1
ATOM 1292 C C . LEU A 1 166 ? 7.546 -3.021 -6.295 1.00 91.75 166 LEU A C 1
ATOM 1294 O O . LEU A 1 166 ? 7.613 -3.631 -7.357 1.00 91.75 166 LEU A O 1
ATOM 1298 N N . LEU A 1 167 ? 8.526 -2.201 -5.902 1.00 91.19 167 LEU A N 1
ATOM 1299 C CA . LEU A 1 167 ? 9.761 -1.991 -6.668 1.00 91.19 167 LEU A CA 1
ATOM 1300 C C . LEU A 1 167 ? 10.783 -3.124 -6.505 1.00 91.19 167 LEU A C 1
ATOM 1302 O O . LEU A 1 167 ? 11.678 -3.239 -7.343 1.00 91.19 167 LEU A O 1
ATOM 1306 N N . GLY A 1 168 ? 10.718 -3.885 -5.414 1.00 88.19 168 GLY A N 1
ATOM 1307 C CA . GLY A 1 168 ? 11.588 -5.033 -5.156 1.00 88.19 168 GLY A CA 1
ATOM 1308 C C . GLY A 1 168 ? 11.063 -6.334 -5.760 1.00 88.19 168 GLY A C 1
ATOM 1309 O O . GLY A 1 168 ? 11.849 -7.236 -6.037 1.00 88.19 168 GLY A O 1
ATOM 1310 N N . ALA A 1 169 ? 9.753 -6.427 -5.997 1.00 87.19 169 ALA A N 1
ATOM 1311 C CA . ALA A 1 169 ? 9.126 -7.608 -6.564 1.00 87.19 169 ALA A CA 1
ATOM 1312 C C . ALA A 1 169 ? 9.607 -7.876 -7.996 1.00 87.19 169 ALA A C 1
ATOM 1314 O O . ALA A 1 169 ? 9.634 -6.987 -8.856 1.00 87.19 169 ALA A O 1
ATOM 1315 N N . ASN A 1 170 ? 9.918 -9.140 -8.285 1.00 88.50 170 ASN A N 1
ATOM 1316 C CA . ASN A 1 170 ? 10.081 -9.590 -9.659 1.00 88.50 170 ASN A CA 1
ATOM 1317 C C . ASN A 1 170 ? 8.695 -9.792 -10.287 1.00 88.50 170 ASN A C 1
ATOM 1319 O O . ASN A 1 170 ? 8.169 -10.898 -10.301 1.00 88.50 170 ASN A O 1
ATOM 1323 N N . LEU A 1 171 ? 8.085 -8.689 -10.730 1.00 91.44 171 LEU A N 1
ATOM 1324 C CA . LEU A 1 171 ? 6.729 -8.667 -11.280 1.00 91.44 171 LEU A CA 1
ATOM 1325 C C . LEU A 1 171 ? 6.610 -9.582 -12.516 1.00 91.44 171 LEU A C 1
ATOM 1327 O O . LEU A 1 171 ? 7.267 -9.298 -13.526 1.00 91.44 171 LEU A O 1
ATOM 1331 N N . PRO A 1 172 ? 5.773 -10.635 -12.466 1.00 92.50 172 PRO A N 1
ATOM 1332 C CA . PRO A 1 172 ? 5.496 -11.475 -13.625 1.00 92.50 172 PRO A CA 1
ATOM 1333 C C . PRO A 1 172 ? 4.662 -10.713 -14.662 1.00 92.50 172 PRO A C 1
ATOM 1335 O O . PRO A 1 172 ? 3.955 -9.757 -14.336 1.00 92.50 172 PRO A O 1
ATOM 1338 N N . LEU A 1 173 ? 4.722 -11.143 -15.924 1.00 91.00 173 LEU A N 1
ATOM 1339 C CA . LEU A 1 173 ? 3.878 -10.583 -16.989 1.00 91.00 173 LEU A CA 1
ATOM 1340 C C . LEU A 1 173 ? 2.418 -11.045 -16.868 1.00 91.00 173 LEU A C 1
ATOM 1342 O O . LEU A 1 173 ? 1.510 -10.299 -17.224 1.00 91.00 173 LEU A O 1
ATOM 1346 N N . CYS A 1 174 ? 2.185 -12.248 -16.336 1.00 95.50 174 CYS A N 1
ATOM 1347 C CA . CYS A 1 174 ? 0.844 -12.773 -16.110 1.00 95.50 174 CYS A CA 1
ATOM 1348 C C . CYS A 1 174 ? 0.149 -12.022 -14.965 1.00 95.50 174 CYS A C 1
ATOM 1350 O O . CYS A 1 174 ? 0.588 -12.061 -13.815 1.00 95.50 174 CYS A O 1
ATOM 1352 N N . TRP A 1 175 ? -0.984 -11.377 -15.251 1.00 95.94 175 TRP A N 1
ATOM 1353 C CA . TRP A 1 175 ? -1.750 -10.643 -14.237 1.00 95.94 175 TRP A CA 1
ATOM 1354 C C . TRP A 1 175 ? -2.298 -11.530 -13.117 1.00 95.94 175 TRP A C 1
ATOM 1356 O O . TRP A 1 175 ? -2.397 -11.076 -11.980 1.00 95.94 175 TRP A O 1
ATOM 1366 N N . GLN A 1 176 ? -2.626 -12.793 -13.392 1.00 95.44 176 GLN A N 1
ATOM 1367 C CA . GLN A 1 176 ? -3.083 -13.712 -12.347 1.00 95.44 176 GLN A CA 1
ATOM 1368 C C . GLN A 1 176 ? -1.964 -14.010 -11.337 1.00 95.44 176 GLN A C 1
ATOM 1370 O O . GLN A 1 176 ? -2.201 -14.032 -10.130 1.00 95.44 176 GLN A O 1
ATOM 1375 N N . GLU A 1 177 ? -0.730 -14.155 -11.819 1.00 93.88 177 GLU A N 1
ATOM 1376 C CA . GLU A 1 177 ? 0.447 -14.307 -10.965 1.00 93.88 177 GLU A CA 1
ATOM 1377 C C . GLU A 1 177 ? 0.775 -13.012 -10.220 1.00 93.88 177 GLU A C 1
ATOM 1379 O O . GLU A 1 177 ? 1.129 -13.070 -9.045 1.00 93.88 177 GLU A O 1
ATOM 1384 N N . GLN A 1 178 ? 0.597 -11.842 -10.851 1.00 94.38 178 GLN A N 1
ATOM 1385 C CA . GLN A 1 178 ? 0.749 -10.555 -10.163 1.00 94.38 178 GLN A CA 1
ATOM 1386 C C . GLN A 1 178 ? -0.213 -10.441 -8.979 1.00 94.38 178 GLN A C 1
ATOM 1388 O O . GLN A 1 178 ? 0.214 -10.063 -7.891 1.00 94.38 178 GLN A O 1
ATOM 1393 N N . ARG A 1 179 ? -1.492 -10.800 -9.160 1.00 92.94 179 ARG A N 1
ATOM 1394 C CA . ARG A 1 179 ? -2.485 -10.765 -8.075 1.00 92.94 179 ARG A CA 1
ATOM 1395 C C . ARG A 1 179 ? -2.081 -11.667 -6.919 1.00 92.94 179 ARG A C 1
ATOM 1397 O O . ARG A 1 179 ? -2.062 -11.211 -5.782 1.00 92.94 179 ARG A O 1
ATOM 1404 N N . ARG A 1 180 ? -1.676 -12.906 -7.213 1.00 91.00 180 ARG A N 1
ATOM 1405 C CA . ARG A 1 180 ? -1.210 -13.855 -6.193 1.00 91.00 180 ARG A CA 1
ATOM 1406 C C . ARG A 1 180 ? 0.029 -13.341 -5.456 1.00 91.00 180 ARG A C 1
ATOM 1408 O O . ARG A 1 180 ? 0.061 -13.369 -4.233 1.00 91.00 180 ARG A O 1
ATOM 1415 N N . LEU A 1 181 ? 1.025 -12.840 -6.188 1.00 90.69 181 LEU A N 1
ATOM 1416 C CA . LEU A 1 181 ? 2.276 -12.3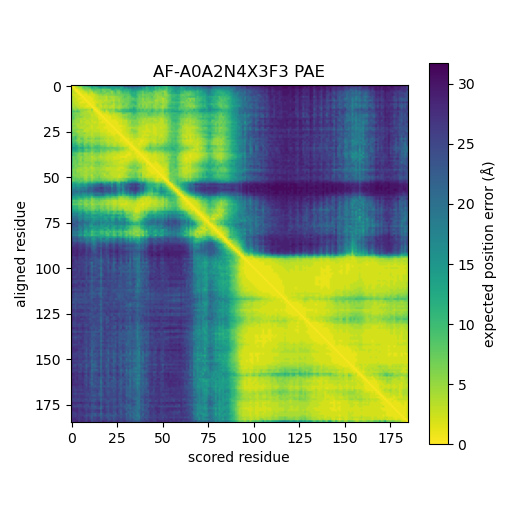29 -5.621 1.00 90.69 181 LEU A CA 1
ATOM 1417 C C . LEU A 1 181 ? 2.057 -11.106 -4.720 1.00 90.69 181 LEU A C 1
ATOM 1419 O O . LEU A 1 181 ? 2.757 -10.933 -3.726 1.00 90.69 181 LEU A O 1
ATOM 1423 N N . LEU A 1 182 ? 1.115 -10.240 -5.093 1.00 89.88 182 LEU A N 1
ATOM 1424 C CA . LEU A 1 182 ? 0.871 -8.960 -4.429 1.00 89.88 182 LEU A CA 1
ATOM 1425 C C . LEU A 1 182 ? -0.268 -9.010 -3.396 1.00 89.88 182 LEU A C 1
ATOM 1427 O O . LEU A 1 182 ? -0.544 -7.984 -2.778 1.00 89.88 182 LEU A O 1
ATOM 1431 N N . GLY A 1 183 ? -0.909 -10.167 -3.195 1.00 87.56 183 GLY A N 1
ATOM 1432 C CA . GLY A 1 183 ? -1.980 -10.353 -2.206 1.00 87.56 183 GLY A CA 1
ATOM 1433 C C . GLY A 1 183 ? -3.344 -9.791 -2.625 1.00 87.56 183 GLY A C 1
ATOM 1434 O O . GLY A 1 183 ? -4.106 -9.345 -1.776 1.00 87.56 183 GLY A O 1
ATOM 1435 N N . PHE A 1 184 ? -3.634 -9.776 -3.928 1.00 83.25 184 PHE A N 1
ATOM 1436 C CA . PHE A 1 184 ? -4.913 -9.353 -4.524 1.00 83.25 184 PHE A CA 1
ATOM 1437 C C . PHE A 1 184 ? -5.763 -10.534 -5.036 1.00 83.25 184 PHE A C 1
ATOM 1439 O O . PHE A 1 184 ? -6.729 -10.311 -5.765 1.00 83.25 184 PHE A O 1
ATOM 1446 N N . ALA A 1 185 ? -5.369 -11.774 -4.726 1.00 76.94 185 ALA A N 1
ATOM 1447 C CA . ALA A 1 185 ? -6.066 -13.007 -5.101 1.00 76.94 185 ALA A CA 1
ATOM 1448 C C . ALA A 1 185 ? -6.719 -13.663 -3.884 1.00 76.94 185 ALA A C 1
ATOM 1450 O O . ALA A 1 185 ? -6.138 -13.528 -2.783 1.00 76.94 185 ALA A O 1
#

Radius of gyration: 26.43 Å; Cα contacts (8 Å, |Δi|>4): 215; chains: 1; bounding box: 55×34×74 Å